Protein AF-A0A1V8S8S0-F1 (afdb_monomer_lite)

InterPro domains:
  IPR021842 Protein of unknown function DUF3435 [PF11917] (70-121)

Sequence (217 aa):
MLGEKSDTLRTASTLQTYWNTLCLVRRKETGLFAIDPMIKSQMHGIRRRLAAKFKLCTEKKVEPILRAEDESELWNSLRCSMDIPLEHERLRLQLALLMQLAEITGNRPGALLSLRYENIKDTKGYLGLEDATKGTAIYDAYQEASRRYDRKMKAIRKAAVAEAKAKYRKQQPIIDIELQLGQKLGIQEPVPMQSIPTSIQQGTSTGHRGIDDLRDG

pLDDT: mean 74.44, std 18.41, range [32.66, 93.19]

Structure (mmCIF, N/CA/C/O backbone):
data_AF-A0A1V8S8S0-F1
#
_entry.id   AF-A0A1V8S8S0-F1
#
loop_
_atom_site.group_PDB
_atom_site.id
_atom_site.type_symbol
_atom_site.label_atom_id
_atom_site.label_alt_id
_atom_site.label_comp_id
_atom_site.label_asym_id
_atom_site.label_entity_id
_atom_site.label_seq_id
_atom_site.pdbx_PDB_ins_code
_atom_site.Cartn_x
_atom_site.Cartn_y
_atom_site.Cartn_z
_atom_site.occupancy
_atom_site.B_iso_or_equiv
_atom_site.auth_seq_id
_atom_site.auth_comp_id
_atom_site.auth_asym_id
_atom_site.auth_atom_id
_atom_site.pdbx_PDB_model_num
ATOM 1 N N . MET A 1 1 ? -7.484 -16.420 40.939 1.00 33.91 1 MET A N 1
ATOM 2 C CA . MET A 1 1 ? -6.321 -16.673 40.061 1.00 33.91 1 MET A CA 1
ATOM 3 C C . MET A 1 1 ? -6.364 -15.750 38.839 1.00 33.91 1 MET A C 1
ATOM 5 O O . MET A 1 1 ? -6.832 -16.151 37.786 1.00 33.91 1 MET A O 1
ATOM 9 N N . LEU A 1 2 ? -5.940 -14.489 38.980 1.00 42.38 2 LEU A N 1
ATOM 10 C CA . LEU A 1 2 ? -5.875 -13.492 37.889 1.00 42.38 2 LEU A CA 1
ATOM 11 C C . LEU A 1 2 ? -4.517 -12.758 37.941 1.00 42.38 2 LEU A C 1
ATOM 13 O O . LEU A 1 2 ? -4.464 -11.533 37.908 1.00 42.38 2 LEU A O 1
ATOM 17 N N . GLY A 1 3 ? -3.432 -13.513 38.144 1.00 40.28 3 GLY A N 1
ATOM 18 C CA . GLY A 1 3 ? -2.121 -12.970 38.519 1.00 40.28 3 GLY A CA 1
ATOM 19 C C . GLY A 1 3 ? -1.050 -12.901 37.425 1.00 40.28 3 GLY A C 1
ATOM 20 O O . GLY A 1 3 ? -0.077 -12.196 37.629 1.00 40.28 3 GLY A O 1
ATOM 21 N N . GLU A 1 4 ? -1.191 -13.567 36.273 1.00 46.69 4 GLU A N 1
ATOM 22 C CA . GLU A 1 4 ? -0.012 -13.863 35.422 1.00 46.69 4 GLU A CA 1
ATOM 23 C C . GLU A 1 4 ? -0.128 -13.466 33.937 1.00 46.69 4 GLU A C 1
ATOM 25 O O . GLU A 1 4 ? 0.456 -14.105 33.069 1.00 46.69 4 GLU A O 1
ATOM 30 N N . LYS A 1 5 ? -0.886 -12.419 33.581 1.00 46.78 5 LYS A N 1
ATOM 31 C CA . LYS A 1 5 ? -0.973 -11.969 32.168 1.00 46.78 5 LYS A CA 1
ATOM 32 C C . LYS A 1 5 ? -0.816 -10.460 31.966 1.00 46.78 5 LYS A C 1
ATOM 34 O O . LYS A 1 5 ? -1.370 -9.907 31.016 1.00 46.78 5 LYS A O 1
ATOM 39 N N . SER A 1 6 ? -0.071 -9.778 32.836 1.00 50.06 6 SER A N 1
ATOM 40 C CA . SER A 1 6 ? 0.193 -8.334 32.703 1.00 50.06 6 SER A CA 1
ATOM 41 C C . SER A 1 6 ? 1.059 -7.963 31.493 1.00 50.06 6 SER A C 1
ATOM 43 O O . SER A 1 6 ? 1.005 -6.818 31.059 1.00 50.06 6 SER A O 1
ATOM 45 N N . ASP A 1 7 ? 1.789 -8.907 30.896 1.00 53.78 7 ASP A N 1
ATOM 46 C CA . ASP A 1 7 ? 2.782 -8.585 29.856 1.00 53.78 7 ASP A CA 1
ATOM 47 C C . ASP A 1 7 ? 2.211 -8.402 28.444 1.00 53.78 7 ASP A C 1
ATOM 49 O O . ASP A 1 7 ? 2.907 -7.934 27.540 1.00 53.78 7 ASP A O 1
ATOM 53 N N . THR A 1 8 ? 0.936 -8.733 28.230 1.00 63.88 8 THR A N 1
ATOM 54 C CA . THR A 1 8 ? 0.334 -8.687 26.885 1.00 63.88 8 THR A CA 1
ATOM 55 C C . THR A 1 8 ? -0.231 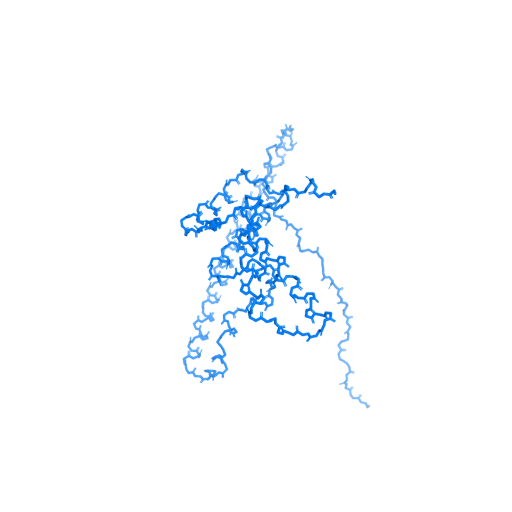-7.318 26.509 1.00 63.88 8 THR A C 1
ATOM 57 O O . THR A 1 8 ? -0.312 -6.992 25.325 1.00 63.88 8 THR A O 1
ATOM 60 N N . LEU A 1 9 ? -0.610 -6.485 27.483 1.00 71.69 9 LEU A N 1
ATOM 61 C CA . LEU A 1 9 ? -1.286 -5.212 27.227 1.00 71.69 9 LEU A CA 1
ATOM 62 C C . LEU A 1 9 ? -0.388 -4.047 27.616 1.00 71.69 9 LEU A C 1
ATOM 64 O O . LEU A 1 9 ? -0.301 -3.681 28.779 1.00 71.69 9 LEU A O 1
ATOM 68 N N . ARG A 1 10 ? 0.256 -3.439 26.617 1.00 76.94 10 ARG A N 1
ATOM 69 C CA . ARG A 1 10 ? 1.169 -2.304 26.829 1.00 76.94 10 ARG A CA 1
ATOM 70 C C . ARG A 1 10 ? 0.495 -0.939 26.669 1.00 76.94 10 ARG A C 1
ATOM 72 O O . ARG A 1 10 ? 0.969 0.047 27.222 1.00 76.94 10 ARG A O 1
ATOM 79 N N . THR A 1 11 ? -0.623 -0.858 25.941 1.00 84.44 11 THR A N 1
ATOM 80 C CA . THR A 1 11 ? -1.203 0.429 25.506 1.00 84.44 11 THR A CA 1
ATOM 81 C C . THR A 1 11 ? -2.669 0.585 25.898 1.00 84.44 11 THR A C 1
ATOM 83 O O . THR A 1 11 ? -3.476 -0.334 25.726 1.00 84.44 11 THR A O 1
ATOM 86 N N . ALA A 1 12 ? -3.045 1.788 26.343 1.00 86.62 12 ALA A N 1
ATOM 87 C CA . ALA A 1 12 ? -4.414 2.144 26.721 1.00 86.62 12 ALA A CA 1
ATOM 88 C C . ALA A 1 12 ? -5.409 2.115 25.541 1.00 86.62 12 ALA A C 1
ATOM 90 O O . ALA A 1 12 ? -6.613 1.923 25.746 1.00 86.62 12 ALA A O 1
ATOM 91 N N . SER A 1 13 ? -4.928 2.263 24.301 1.00 85.94 13 SER A N 1
ATOM 92 C CA . SER A 1 13 ? -5.734 2.108 23.081 1.00 85.94 13 SER A CA 1
ATOM 93 C C . SER A 1 13 ? -6.321 0.700 22.952 1.00 85.94 13 SER A C 1
ATOM 95 O O . SER A 1 13 ? -7.457 0.551 22.511 1.00 85.94 13 SER A O 1
ATOM 97 N N . THR A 1 14 ? -5.628 -0.327 23.446 1.00 88.44 14 THR A N 1
ATOM 98 C CA . THR A 1 14 ? -6.114 -1.715 23.421 1.00 88.44 14 THR A CA 1
ATOM 99 C C . THR A 1 14 ? -7.411 -1.886 24.213 1.00 88.44 14 THR A C 1
ATOM 101 O O . THR A 1 14 ? -8.303 -2.621 23.798 1.00 88.44 14 THR A O 1
ATOM 104 N N . LEU A 1 15 ? -7.577 -1.141 25.315 1.00 90.62 15 LEU A N 1
ATOM 105 C CA . LEU A 1 15 ? -8.829 -1.134 26.080 1.00 90.62 15 LEU A CA 1
ATOM 106 C C . LEU A 1 15 ? -9.999 -0.557 25.268 1.00 90.62 15 LEU A C 1
ATOM 108 O O . LEU A 1 15 ? -11.133 -1.005 25.427 1.00 90.62 15 LEU A O 1
ATOM 112 N N . GLN A 1 16 ? -9.742 0.428 24.396 1.00 90.19 16 GLN A N 1
ATOM 113 C CA . GLN A 1 16 ? -10.757 0.928 23.462 1.00 90.19 16 GLN A CA 1
ATOM 114 C C . GLN A 1 16 ? -11.120 -0.142 22.434 1.00 90.19 16 GLN A C 1
ATOM 116 O O . GLN A 1 16 ? -12.301 -0.318 22.147 1.00 90.19 16 GLN A O 1
ATOM 121 N N . THR A 1 17 ? -10.129 -0.861 21.903 1.00 90.69 17 THR A N 1
ATOM 122 C CA . THR A 1 17 ? -10.359 -1.948 20.946 1.00 90.69 17 THR A CA 1
ATOM 123 C C . THR A 1 17 ? -11.223 -3.042 21.560 1.00 90.69 17 THR A C 1
ATOM 125 O O . THR A 1 17 ? -12.243 -3.390 20.976 1.00 90.69 17 THR A O 1
ATOM 128 N N . TYR A 1 18 ? -10.908 -3.510 22.773 1.00 91.69 18 TYR A N 1
ATOM 129 C CA . TYR A 1 18 ? -11.739 -4.504 23.462 1.00 91.69 18 TYR A CA 1
ATOM 130 C C . TYR A 1 18 ? -13.162 -4.019 23.706 1.00 91.69 18 TYR A C 1
ATOM 132 O O . TYR A 1 18 ? -14.109 -4.769 23.481 1.00 91.69 18 TYR A O 1
ATOM 140 N N . TRP A 1 19 ? -13.327 -2.762 24.124 1.00 91.62 19 TRP A N 1
ATOM 141 C CA . TRP A 1 19 ? -14.653 -2.175 24.271 1.00 91.62 19 TRP A CA 1
ATOM 142 C C . TRP A 1 19 ? -15.428 -2.176 22.949 1.00 91.62 19 TRP A C 1
ATOM 144 O O . TRP A 1 19 ? -16.592 -2.570 22.924 1.00 91.62 19 TRP A O 1
ATOM 154 N N . ASN A 1 20 ? -14.784 -1.797 21.842 1.00 91.81 20 ASN A N 1
ATOM 155 C CA . ASN A 1 20 ? -15.403 -1.822 20.517 1.00 91.81 20 ASN A CA 1
ATOM 156 C C . ASN A 1 20 ? -15.814 -3.246 20.121 1.00 91.81 20 ASN A C 1
ATOM 158 O O . ASN A 1 20 ? -16.944 -3.447 19.681 1.00 91.81 20 ASN A O 1
ATOM 162 N N . THR A 1 21 ? -14.944 -4.237 20.332 1.00 93.19 21 THR A N 1
ATOM 163 C CA . THR A 1 21 ? -15.242 -5.648 20.052 1.00 93.19 21 THR A CA 1
ATOM 164 C C . THR A 1 21 ? -16.407 -6.155 20.898 1.00 93.19 21 THR A C 1
ATOM 166 O O . THR A 1 21 ? -17.319 -6.780 20.366 1.00 93.19 21 THR A O 1
ATOM 169 N N . LEU A 1 22 ? -16.446 -5.822 22.191 1.00 91.06 22 LEU A N 1
ATOM 170 C CA . LEU A 1 22 ? -17.564 -6.172 23.069 1.00 91.06 22 LEU A CA 1
ATOM 171 C C . LEU A 1 22 ? -18.880 -5.548 22.583 1.00 91.06 22 LEU A C 1
ATOM 173 O O . LEU A 1 22 ? -19.914 -6.213 22.566 1.00 91.06 22 LEU A O 1
ATOM 177 N N . CYS A 1 23 ? -18.845 -4.289 22.137 1.00 89.38 23 CYS A N 1
ATOM 178 C CA . CYS A 1 23 ? -20.008 -3.629 21.550 1.00 89.38 23 CYS A CA 1
ATOM 179 C C . CYS A 1 23 ? -20.482 -4.338 20.274 1.00 89.38 23 CYS A C 1
ATOM 181 O O . CYS A 1 23 ? -21.687 -4.467 20.072 1.00 89.38 23 CYS A O 1
ATOM 183 N N . LEU A 1 24 ? -19.562 -4.805 19.423 1.00 91.75 24 LEU A N 1
ATOM 184 C CA . LEU A 1 24 ? -19.895 -5.567 18.215 1.00 91.75 24 LEU A CA 1
ATOM 185 C C . LEU A 1 24 ? -20.539 -6.916 18.552 1.00 91.75 24 LEU A C 1
ATOM 187 O O . LEU A 1 24 ? -21.576 -7.244 17.981 1.00 91.75 24 LEU A O 1
ATOM 191 N N . VAL A 1 25 ? -19.979 -7.659 19.511 1.00 92.69 25 VAL A N 1
ATOM 192 C CA . VAL A 1 25 ? -20.547 -8.939 19.966 1.00 92.69 25 VAL A CA 1
ATOM 193 C C . VAL A 1 25 ? -21.937 -8.724 20.562 1.00 92.69 25 VAL A C 1
ATOM 195 O O . VAL A 1 25 ? -22.884 -9.369 20.130 1.00 92.69 25 VAL A O 1
ATOM 198 N N . ARG A 1 26 ? -22.109 -7.744 21.461 1.00 89.56 26 ARG A N 1
ATOM 199 C CA . ARG A 1 26 ? -23.429 -7.402 22.018 1.00 89.56 26 ARG A CA 1
ATOM 200 C C . ARG A 1 26 ? -24.445 -7.111 20.918 1.00 89.56 26 ARG A C 1
ATOM 202 O O . ARG A 1 26 ? -25.561 -7.616 20.984 1.00 89.56 26 ARG A O 1
ATOM 209 N N . ARG A 1 27 ? -24.074 -6.305 19.917 1.00 90.44 27 ARG A N 1
ATOM 210 C CA . ARG A 1 27 ? -24.956 -5.984 18.783 1.00 90.44 27 ARG A CA 1
ATOM 211 C C . ARG A 1 27 ? -25.389 -7.236 18.031 1.00 90.44 27 ARG A C 1
ATOM 213 O O . ARG A 1 27 ? -26.560 -7.341 17.694 1.00 90.44 27 ARG A O 1
ATOM 220 N N . LYS A 1 28 ? -24.463 -8.169 17.798 1.00 91.88 28 LYS A N 1
ATOM 221 C CA . LYS A 1 28 ? -24.748 -9.435 17.117 1.00 91.88 28 LYS A CA 1
ATOM 222 C C . LYS A 1 28 ? -25.698 -10.325 17.926 1.00 91.88 28 LYS A C 1
ATOM 224 O O . LYS A 1 28 ? -26.635 -10.857 17.351 1.00 91.88 28 LYS A O 1
ATOM 229 N N . GLU A 1 29 ? -25.482 -10.442 19.236 1.00 91.06 29 GLU A N 1
ATOM 230 C CA . GLU A 1 29 ? -26.253 -11.345 20.109 1.00 91.06 29 GLU A CA 1
ATOM 231 C C . GLU A 1 29 ? -27.633 -10.792 20.506 1.00 91.06 29 GLU A C 1
ATOM 233 O O . GLU A 1 29 ? -28.592 -11.542 20.628 1.00 91.06 29 GLU A O 1
ATOM 238 N N . THR A 1 30 ? -27.758 -9.477 20.717 1.00 87.62 30 THR A N 1
ATOM 239 C CA . THR A 1 30 ? -29.017 -8.859 21.195 1.00 87.62 30 THR A CA 1
ATOM 240 C C . THR A 1 30 ? -29.792 -8.095 20.125 1.00 87.62 30 THR A C 1
ATOM 242 O O . THR A 1 30 ? -30.901 -7.646 20.393 1.00 87.62 30 THR A O 1
ATOM 245 N N . GLY A 1 31 ? -29.214 -7.862 18.941 1.00 85.31 31 GLY A N 1
ATOM 246 C CA . GLY A 1 31 ? -29.816 -7.025 17.892 1.00 85.31 31 GLY A CA 1
ATOM 247 C C . GLY A 1 31 ? -29.917 -5.529 18.240 1.00 85.31 31 GLY A C 1
ATOM 248 O O . GLY A 1 31 ? -30.375 -4.728 17.427 1.00 85.31 31 GLY A O 1
ATOM 249 N N . LEU A 1 32 ? -29.476 -5.114 19.434 1.00 83.25 32 LEU A N 1
ATOM 250 C CA . LEU A 1 32 ? -29.577 -3.737 19.918 1.00 83.25 32 LEU A CA 1
ATOM 251 C C . LEU A 1 32 ? -28.350 -2.908 19.518 1.00 83.25 32 LEU A C 1
ATOM 253 O O . LEU A 1 32 ? -27.258 -3.036 20.083 1.00 83.25 32 LEU A O 1
ATOM 257 N N . PHE A 1 33 ? -28.551 -1.990 18.571 1.00 79.38 33 PHE A N 1
ATOM 258 C CA . PHE A 1 33 ? -27.505 -1.103 18.046 1.00 79.38 33 PHE A CA 1
ATOM 259 C C . PHE A 1 33 ? -27.137 0.043 18.992 1.00 79.38 33 PHE A C 1
ATOM 261 O O . PHE A 1 33 ? -25.979 0.481 19.029 1.00 79.38 33 PHE A O 1
ATOM 268 N N . ALA A 1 34 ? -28.108 0.503 19.780 1.00 80.94 34 ALA A N 1
ATOM 269 C CA . ALA A 1 34 ? -27.922 1.580 20.734 1.00 80.94 34 ALA A CA 1
ATOM 270 C C . ALA A 1 34 ? -27.303 1.061 22.041 1.00 80.94 34 ALA A C 1
ATOM 272 O O . ALA A 1 34 ? -27.704 0.042 22.614 1.00 80.94 34 ALA A O 1
ATOM 273 N N . ILE A 1 35 ? -26.297 1.793 22.509 1.00 83.00 35 ILE A N 1
ATOM 274 C CA . ILE A 1 35 ? -25.785 1.704 23.874 1.00 83.00 35 ILE A CA 1
ATOM 275 C C . ILE A 1 35 ? -26.162 3.024 24.519 1.00 83.00 35 ILE A C 1
ATOM 277 O O . ILE A 1 35 ? -25.900 4.074 23.922 1.00 83.00 35 ILE A O 1
ATOM 281 N N . ASP A 1 36 ? -26.754 2.940 25.706 1.00 87.00 36 ASP A N 1
ATOM 282 C CA . ASP A 1 36 ? -27.095 4.090 26.530 1.00 87.00 36 ASP A CA 1
ATOM 283 C C . ASP A 1 36 ? -25.901 5.070 26.598 1.00 87.00 36 ASP A C 1
ATOM 285 O O . ASP A 1 36 ? -24.779 4.657 26.935 1.00 87.00 36 ASP A O 1
ATOM 289 N N . PRO A 1 37 ? -26.099 6.353 26.243 1.00 87.00 37 PRO A N 1
ATOM 290 C CA . PRO A 1 37 ? -25.081 7.390 26.377 1.00 87.00 37 PRO A CA 1
ATOM 291 C C . PRO A 1 37 ? -24.415 7.431 27.761 1.00 87.00 37 PRO A C 1
ATOM 293 O O . PRO A 1 37 ? -23.205 7.664 27.842 1.00 87.00 37 PRO A O 1
ATOM 296 N N . MET A 1 38 ? -25.158 7.137 28.834 1.00 89.00 38 MET A N 1
ATOM 297 C CA . MET A 1 38 ? -24.624 7.080 30.196 1.00 89.00 38 MET A CA 1
ATOM 298 C C . MET A 1 38 ? -23.558 5.987 30.336 1.00 89.00 38 MET A C 1
ATOM 300 O O . MET A 1 38 ? -22.456 6.248 30.822 1.00 89.00 38 MET A O 1
ATOM 304 N N . ILE A 1 39 ? -23.830 4.781 29.828 1.00 87.94 39 ILE A N 1
ATOM 305 C CA . ILE A 1 39 ? -22.885 3.653 29.859 1.00 87.94 39 ILE A CA 1
ATOM 306 C C . ILE A 1 39 ? -21.619 3.986 29.058 1.00 87.94 39 ILE A C 1
ATOM 308 O O . ILE A 1 39 ? -20.504 3.698 29.500 1.00 87.94 39 ILE A O 1
ATOM 312 N N . LYS A 1 40 ? -21.759 4.645 27.898 1.00 87.31 40 LYS A N 1
ATOM 313 C CA . LYS A 1 40 ? -20.598 5.094 27.106 1.00 87.31 40 LYS A CA 1
ATOM 314 C C . LYS A 1 40 ? -19.723 6.074 27.891 1.00 87.31 40 LYS A C 1
ATOM 316 O O . LYS A 1 40 ? -18.501 5.927 27.897 1.00 87.31 40 LYS A O 1
ATOM 321 N N . SER A 1 41 ? -20.342 7.037 28.574 1.00 88.75 41 SER A N 1
ATOM 322 C CA . SER A 1 41 ? -19.637 8.012 29.412 1.00 88.75 41 SER A CA 1
ATOM 323 C C . SER A 1 41 ? -18.897 7.334 30.571 1.00 88.75 41 SER A C 1
ATOM 325 O O . SER A 1 41 ? -17.689 7.523 30.748 1.00 88.75 41 SER A O 1
ATOM 327 N N . GLN A 1 42 ? -19.579 6.443 31.297 1.00 92.25 42 GLN A N 1
ATOM 328 C CA . GLN A 1 42 ? -18.984 5.667 32.389 1.00 92.25 42 GLN A CA 1
ATOM 329 C C . GLN A 1 42 ? -17.789 4.828 31.919 1.00 92.25 42 GLN A C 1
ATOM 331 O O . GLN A 1 42 ? -16.774 4.733 32.620 1.00 92.25 42 GLN A O 1
ATOM 336 N N . MET A 1 43 ? -17.859 4.272 30.708 1.00 91.06 43 MET A N 1
ATOM 337 C CA . MET A 1 43 ? -16.788 3.455 30.150 1.00 91.06 43 MET A CA 1
ATOM 338 C C . MET A 1 43 ? -15.487 4.237 29.932 1.00 91.06 43 MET A C 1
ATOM 340 O O . MET A 1 43 ? -14.399 3.686 30.124 1.00 91.06 43 MET A O 1
ATOM 344 N N . HIS A 1 44 ? -15.555 5.532 29.606 1.00 88.19 44 HIS A N 1
ATOM 345 C CA . HIS A 1 44 ? -14.354 6.371 29.557 1.00 88.19 44 HIS A CA 1
ATOM 346 C C . HIS A 1 44 ? -13.657 6.440 30.922 1.00 88.19 44 HIS A C 1
ATOM 348 O O . HIS A 1 44 ? -12.433 6.308 30.995 1.00 88.19 44 HIS A O 1
ATOM 354 N N . GLY A 1 45 ? -14.423 6.578 32.008 1.00 90.62 45 GLY A N 1
ATOM 355 C CA . GLY A 1 45 ? -13.895 6.575 33.375 1.00 90.62 45 GLY A CA 1
ATOM 356 C C . GLY A 1 45 ? -13.335 5.214 33.801 1.00 90.62 45 GLY A C 1
ATOM 357 O O . GLY A 1 45 ? -12.272 5.143 34.417 1.00 90.62 45 GLY A O 1
ATOM 358 N N . ILE A 1 46 ? -14.010 4.116 33.443 1.00 91.50 46 ILE A N 1
ATOM 359 C CA . ILE A 1 46 ? -13.519 2.748 33.690 1.00 91.50 46 ILE A CA 1
ATOM 360 C C . ILE A 1 46 ? -12.182 2.527 32.976 1.00 91.50 46 ILE A C 1
ATOM 362 O O . ILE A 1 46 ? -11.224 2.075 33.598 1.00 91.50 46 ILE A O 1
ATOM 366 N N . ARG A 1 47 ? -12.075 2.919 31.703 1.00 90.19 47 ARG A N 1
ATOM 367 C CA . ARG A 1 47 ? -10.835 2.781 30.930 1.00 90.19 47 ARG A CA 1
ATOM 368 C C . ARG A 1 47 ? -9.672 3.575 31.510 1.00 90.19 47 ARG A C 1
ATOM 370 O O . ARG A 1 47 ? -8.577 3.029 31.577 1.00 90.19 47 ARG A O 1
ATOM 377 N N . ARG A 1 48 ? -9.891 4.817 31.963 1.00 89.56 48 ARG A N 1
ATOM 378 C CA . ARG A 1 48 ? -8.838 5.601 32.638 1.00 89.56 48 ARG A CA 1
ATOM 379 C C . ARG A 1 48 ? -8.363 4.921 33.921 1.00 89.56 48 ARG A C 1
ATOM 381 O O . ARG A 1 48 ? -7.163 4.805 34.136 1.00 89.56 48 ARG A O 1
ATOM 388 N N . ARG A 1 49 ? -9.293 4.418 34.741 1.00 91.44 49 ARG A N 1
ATOM 389 C CA . ARG A 1 49 ? -8.960 3.687 35.977 1.00 91.44 49 ARG A CA 1
ATOM 390 C C . ARG A 1 49 ? -8.184 2.401 35.695 1.00 91.44 49 ARG A C 1
ATOM 392 O O . ARG A 1 49 ? -7.212 2.119 36.386 1.00 91.44 49 ARG A O 1
ATOM 399 N N . LEU A 1 50 ? -8.578 1.648 34.668 1.00 89.69 50 LEU A N 1
ATOM 400 C CA . LEU A 1 50 ? -7.860 0.446 34.237 1.00 89.69 50 LEU A CA 1
ATOM 401 C C . LEU A 1 50 ? -6.463 0.786 33.709 1.00 89.69 50 LEU A C 1
ATOM 403 O O . LEU A 1 50 ? -5.499 0.138 34.102 1.00 89.69 50 LEU A O 1
ATOM 407 N N . ALA A 1 51 ? -6.334 1.828 32.885 1.00 89.75 51 ALA A N 1
ATOM 408 C CA . ALA A 1 51 ? -5.038 2.280 32.390 1.00 89.75 51 ALA A CA 1
ATOM 409 C C . ALA A 1 51 ? -4.093 2.674 33.535 1.00 89.75 51 ALA A C 1
ATOM 411 O O . ALA A 1 51 ? -2.943 2.249 33.532 1.00 89.75 51 ALA A O 1
ATOM 412 N N . ALA A 1 52 ? -4.589 3.390 34.549 1.00 88.25 52 ALA A N 1
ATOM 413 C CA . ALA A 1 52 ? -3.807 3.736 35.735 1.00 88.25 52 ALA A CA 1
ATOM 414 C C . ALA A 1 52 ? -3.419 2.498 36.564 1.00 88.25 52 ALA A C 1
ATOM 416 O O . ALA A 1 52 ? -2.258 2.340 36.934 1.00 88.25 52 ALA A O 1
ATOM 417 N N . LYS A 1 53 ? -4.369 1.583 36.813 1.00 89.69 53 LYS A N 1
ATOM 418 C CA . LYS A 1 53 ? -4.141 0.366 37.611 1.00 89.69 53 LYS A CA 1
ATOM 419 C C . LYS A 1 53 ? -3.084 -0.551 36.994 1.00 89.69 53 LYS A C 1
ATOM 421 O O . LYS A 1 53 ? -2.266 -1.108 37.717 1.00 89.69 53 LYS A O 1
ATOM 426 N N . PHE A 1 54 ? -3.110 -0.702 35.672 1.00 85.81 54 PHE A N 1
ATOM 427 C CA . PHE A 1 54 ? -2.185 -1.561 34.930 1.00 85.81 54 PHE A CA 1
ATOM 428 C C . PHE A 1 54 ? -0.986 -0.801 34.344 1.00 85.81 54 PHE A C 1
ATOM 430 O O . PHE A 1 54 ? -0.226 -1.386 33.581 1.00 85.81 54 PHE A O 1
ATOM 437 N N . LYS A 1 55 ? -0.808 0.484 34.692 1.00 85.50 55 LYS A N 1
ATOM 438 C CA . LYS A 1 55 ? 0.282 1.350 34.203 1.00 85.50 55 LYS A CA 1
ATOM 439 C C . LYS A 1 55 ? 0.427 1.334 32.670 1.00 85.50 55 LYS A C 1
ATOM 441 O O . LYS A 1 55 ? 1.531 1.269 32.140 1.00 85.50 55 LYS A O 1
ATOM 446 N N . LEU A 1 56 ? -0.696 1.378 31.950 1.00 88.38 56 LEU A N 1
ATOM 447 C CA . LEU A 1 56 ? -0.702 1.336 30.485 1.00 88.38 56 LEU A CA 1
ATOM 448 C C . LEU A 1 56 ? -0.180 2.646 29.885 1.00 88.38 56 LEU A C 1
ATOM 450 O O . LEU A 1 56 ? -0.571 3.737 30.311 1.00 88.38 56 LEU A O 1
ATOM 454 N N . CYS A 1 57 ? 0.604 2.542 28.810 1.00 82.12 57 CYS A N 1
ATOM 455 C CA . CYS A 1 57 ? 1.039 3.704 28.042 1.00 82.12 57 CYS A CA 1
ATOM 456 C C . CYS A 1 57 ? -0.180 4.409 27.427 1.00 82.12 57 CYS A C 1
ATOM 458 O O . CYS A 1 57 ? -0.967 3.799 26.691 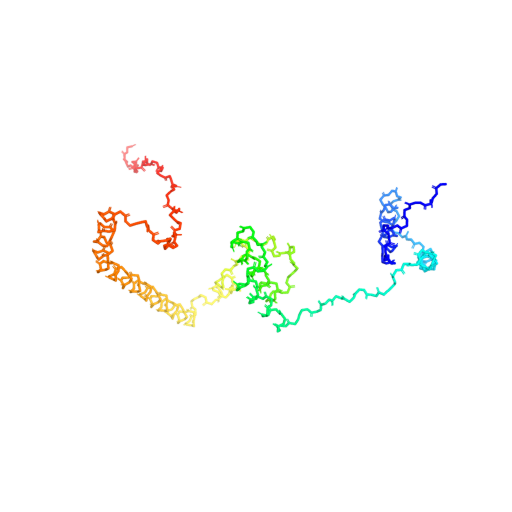1.00 82.12 57 CYS A O 1
ATOM 460 N N . THR A 1 58 ? -0.341 5.692 27.751 1.00 81.12 58 THR A N 1
ATOM 461 C CA . THR A 1 58 ? -1.427 6.555 27.244 1.00 81.12 58 THR A CA 1
ATOM 462 C C . THR A 1 58 ? -0.924 7.549 26.195 1.00 81.12 58 THR A C 1
ATOM 464 O O . THR A 1 58 ? -1.720 8.173 25.497 1.00 81.12 58 THR A O 1
ATOM 467 N N . GLU A 1 59 ? 0.395 7.667 26.052 1.00 80.06 59 GLU A N 1
ATOM 468 C CA . GLU A 1 59 ? 1.020 8.504 25.039 1.00 80.06 59 GLU A CA 1
ATOM 469 C C . GLU A 1 59 ? 0.620 8.049 23.637 1.00 80.06 59 GLU A C 1
ATOM 471 O O . GLU A 1 59 ? 0.544 6.854 23.325 1.00 80.06 59 GLU A O 1
ATOM 476 N N . LYS A 1 60 ? 0.340 9.031 22.780 1.00 77.81 60 LYS A N 1
ATOM 477 C CA . LYS A 1 60 ? 0.097 8.774 21.369 1.00 77.81 60 LYS A CA 1
ATOM 478 C C . LYS A 1 60 ? 1.421 8.321 20.760 1.00 77.81 60 LYS A C 1
ATOM 480 O O . LYS A 1 60 ? 2.396 9.064 20.805 1.00 77.81 60 LYS A O 1
ATOM 485 N N . LYS A 1 61 ? 1.440 7.124 20.169 1.00 77.56 61 LYS A N 1
ATOM 486 C CA . LYS A 1 61 ? 2.579 6.670 19.367 1.00 77.56 61 LYS A CA 1
ATOM 487 C C . LYS A 1 61 ? 2.832 7.717 18.282 1.00 77.56 61 LYS A C 1
ATOM 489 O O . LYS A 1 61 ? 1.934 7.996 17.487 1.00 77.56 61 LYS A O 1
ATOM 494 N N . VAL A 1 62 ? 4.020 8.312 18.289 1.00 76.50 62 VAL A N 1
ATOM 495 C CA . VAL A 1 62 ? 4.452 9.192 17.206 1.00 76.50 62 VAL A CA 1
ATOM 496 C C . VAL A 1 62 ? 4.656 8.296 15.995 1.00 76.50 62 VAL A C 1
ATOM 498 O O . VAL A 1 62 ? 5.487 7.390 16.015 1.00 76.50 62 VAL A O 1
ATOM 501 N N . GLU A 1 63 ? 3.822 8.479 14.980 1.00 75.50 63 GLU A N 1
ATOM 502 C CA . GLU A 1 63 ? 4.051 7.849 13.689 1.00 75.50 63 GLU A CA 1
ATOM 503 C C . GLU A 1 63 ? 5.175 8.641 13.016 1.00 75.50 63 GLU A C 1
ATOM 505 O O . GLU A 1 63 ? 5.022 9.855 12.847 1.00 75.50 63 GLU A O 1
ATOM 510 N N . PRO A 1 64 ? 6.327 8.014 12.716 1.00 75.31 64 PRO A N 1
ATOM 511 C CA . PRO A 1 64 ? 7.394 8.701 12.010 1.00 75.31 64 PRO A CA 1
ATOM 512 C C . PRO A 1 64 ? 6.855 9.130 10.646 1.00 75.31 64 PRO A C 1
ATOM 514 O O . PRO A 1 64 ? 6.354 8.308 9.878 1.00 75.31 64 PRO A O 1
ATOM 517 N N . ILE A 1 65 ? 6.906 10.433 10.384 1.00 76.75 65 ILE A N 1
ATOM 518 C CA . ILE A 1 65 ? 6.545 10.994 9.087 1.00 76.75 65 ILE A CA 1
ATOM 519 C C . ILE A 1 65 ? 7.782 10.842 8.213 1.00 76.75 65 ILE A C 1
ATOM 521 O O . ILE A 1 65 ? 8.794 11.477 8.494 1.00 76.75 65 ILE A O 1
ATOM 525 N N . LEU A 1 66 ? 7.695 9.992 7.193 1.00 80.00 66 LEU A N 1
ATOM 526 C CA . LEU A 1 66 ? 8.722 9.888 6.164 1.00 80.00 66 LEU A CA 1
ATOM 527 C C . LEU A 1 66 ? 8.632 11.140 5.285 1.00 80.00 66 LEU A C 1
ATOM 529 O O . LEU A 1 66 ? 7.582 11.385 4.684 1.00 80.00 66 LEU A O 1
ATOM 533 N N . ARG A 1 67 ? 9.681 11.968 5.267 1.00 81.62 67 ARG A N 1
ATOM 534 C CA . ARG A 1 67 ? 9.766 13.099 4.336 1.00 81.62 67 ARG A CA 1
ATOM 535 C C . ARG A 1 67 ? 10.325 12.641 2.989 1.00 81.62 67 ARG A C 1
ATOM 537 O O . ARG A 1 67 ? 10.865 11.545 2.877 1.00 81.62 67 ARG A O 1
ATOM 544 N N . ALA A 1 68 ? 10.210 13.494 1.974 1.00 79.62 68 ALA A N 1
ATOM 545 C CA . ALA A 1 68 ? 10.702 13.192 0.629 1.00 79.62 68 ALA A CA 1
ATOM 546 C C . ALA A 1 68 ? 12.223 12.943 0.612 1.00 79.62 68 ALA A C 1
ATOM 548 O O . ALA A 1 68 ? 12.719 12.104 -0.139 1.00 79.62 68 ALA A O 1
ATOM 549 N N . GLU A 1 69 ? 12.972 13.640 1.472 1.00 84.62 69 GLU A N 1
ATOM 550 C CA . GLU A 1 69 ? 14.413 13.440 1.623 1.00 84.62 69 GLU A CA 1
ATOM 551 C C . GLU A 1 69 ? 14.719 12.045 2.188 1.00 84.62 69 GLU A C 1
ATOM 553 O O . GLU A 1 69 ? 15.493 11.297 1.585 1.00 84.62 69 GLU A O 1
ATOM 558 N N . ASP A 1 70 ? 14.033 11.662 3.270 1.00 85.00 70 ASP A N 1
ATOM 559 C CA . ASP A 1 70 ? 14.171 10.347 3.908 1.00 85.00 70 ASP A CA 1
ATOM 560 C C . ASP A 1 70 ? 13.807 9.211 2.936 1.00 85.00 70 ASP A C 1
ATOM 562 O O . ASP A 1 70 ? 14.430 8.149 2.937 1.00 85.00 70 ASP A O 1
ATOM 566 N N . GLU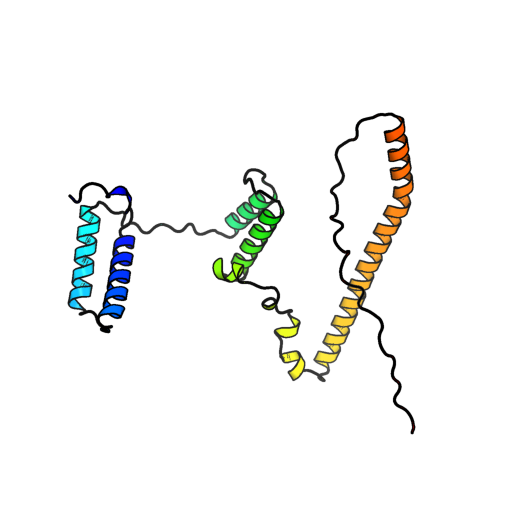 A 1 71 ? 12.808 9.430 2.077 1.00 80.69 71 GLU A N 1
ATOM 567 C CA . GLU A 1 71 ? 12.409 8.477 1.043 1.00 80.69 71 GLU A CA 1
ATOM 568 C C . GLU A 1 71 ? 13.498 8.284 -0.015 1.00 80.69 71 GLU A C 1
ATOM 570 O O . GLU A 1 71 ? 13.802 7.151 -0.395 1.00 80.69 71 GLU A O 1
ATOM 575 N N . SER A 1 72 ? 14.139 9.367 -0.458 1.00 82.38 72 SER A N 1
ATOM 576 C CA . SER A 1 72 ? 15.232 9.285 -1.429 1.00 82.38 72 SER A CA 1
ATOM 577 C C . SER A 1 72 ? 16.443 8.521 -0.875 1.00 82.38 72 SER A C 1
ATOM 579 O O . SER A 1 72 ? 17.049 7.706 -1.580 1.00 82.38 72 SER A O 1
ATOM 581 N N . GLU A 1 73 ? 16.761 8.714 0.407 1.00 84.38 73 GLU A N 1
ATOM 582 C CA . GLU A 1 73 ? 17.812 7.978 1.111 1.00 84.38 73 GLU A CA 1
ATOM 583 C C . GLU A 1 73 ? 17.430 6.509 1.318 1.00 84.38 73 GLU A C 1
ATOM 585 O O . GLU A 1 73 ? 18.240 5.607 1.078 1.00 84.38 73 GLU A O 1
ATOM 590 N N . LEU A 1 74 ? 16.174 6.241 1.683 1.00 84.25 74 LEU A N 1
ATOM 591 C CA . LEU A 1 74 ? 15.640 4.887 1.810 1.00 84.25 74 LEU A CA 1
ATOM 592 C C . LEU A 1 74 ? 15.673 4.139 0.471 1.00 84.25 74 LEU A C 1
ATOM 594 O O . LEU A 1 74 ? 16.002 2.958 0.417 1.00 84.25 74 LEU A O 1
ATOM 598 N N . TRP A 1 75 ? 15.382 4.819 -0.632 1.00 83.50 75 TRP A N 1
ATOM 599 C CA . TRP A 1 75 ? 15.404 4.213 -1.957 1.00 83.50 75 TRP A CA 1
ATOM 600 C C . TRP A 1 75 ? 16.831 3.965 -2.461 1.00 83.50 75 TRP A C 1
ATOM 602 O O . TRP A 1 75 ? 17.122 2.919 -3.049 1.00 83.50 75 TRP A O 1
ATOM 612 N N . ASN A 1 76 ? 17.751 4.892 -2.187 1.00 81.88 76 ASN A N 1
ATOM 613 C CA . ASN A 1 76 ? 19.167 4.723 -2.507 1.00 81.88 76 ASN A CA 1
ATOM 614 C C . ASN A 1 76 ? 19.815 3.619 -1.673 1.00 81.88 76 ASN A C 1
ATOM 616 O O . ASN A 1 76 ? 20.544 2.802 -2.231 1.00 81.88 76 ASN A O 1
ATOM 620 N N . SER A 1 77 ? 19.518 3.539 -0.375 1.00 83.06 77 SER A N 1
ATOM 621 C CA . SER A 1 77 ? 19.962 2.419 0.458 1.00 83.06 77 SER A CA 1
ATOM 622 C C . SER A 1 77 ? 19.359 1.108 -0.036 1.00 83.06 77 SER A C 1
ATOM 624 O O . SER A 1 77 ? 20.101 0.164 -0.271 1.00 83.06 77 SER A O 1
ATOM 626 N N . LEU A 1 78 ? 18.058 1.057 -0.333 1.00 81.06 78 LEU A N 1
ATOM 627 C CA . LEU A 1 78 ? 17.429 -0.157 -0.850 1.00 81.06 78 LEU A CA 1
ATOM 628 C C . LEU A 1 78 ? 18.072 -0.644 -2.154 1.00 81.06 78 LEU A C 1
ATOM 630 O O . LEU A 1 78 ? 18.174 -1.850 -2.343 1.00 81.06 78 LEU A O 1
ATOM 634 N N . ARG A 1 79 ? 18.508 0.257 -3.043 1.00 75.56 79 ARG A N 1
ATOM 635 C CA . ARG A 1 79 ? 19.133 -0.114 -4.321 1.00 75.56 79 ARG A CA 1
ATOM 636 C C . ARG A 1 79 ? 20.631 -0.411 -4.221 1.00 75.56 79 ARG A C 1
ATOM 638 O O . ARG A 1 79 ? 21.113 -1.311 -4.899 1.00 75.56 79 ARG A O 1
ATOM 645 N N . CYS A 1 80 ? 21.372 0.385 -3.458 1.00 74.19 80 CYS A N 1
ATOM 646 C CA . CYS A 1 80 ? 22.836 0.349 -3.451 1.00 74.19 80 CYS A CA 1
ATOM 647 C C . CYS A 1 80 ? 23.410 -0.464 -2.288 1.00 74.19 80 CYS A C 1
ATOM 649 O O . CYS A 1 80 ? 24.571 -0.863 -2.349 1.00 74.19 80 CYS A O 1
ATOM 651 N N . SER A 1 81 ? 22.631 -0.694 -1.230 1.00 71.62 81 SER A N 1
ATOM 652 C CA . SER A 1 81 ? 23.101 -1.388 -0.038 1.00 71.62 81 SER A CA 1
ATOM 653 C C . SER A 1 81 ? 22.824 -2.894 -0.095 1.00 71.62 81 SER A C 1
ATOM 655 O O . SER A 1 81 ? 21.752 -3.354 -0.494 1.00 71.62 81 SER A O 1
ATOM 657 N N . MET A 1 82 ? 23.808 -3.669 0.366 1.00 65.44 82 MET A N 1
ATOM 658 C CA . MET A 1 82 ? 23.674 -5.096 0.678 1.00 65.44 82 MET A CA 1
ATOM 659 C C . MET A 1 82 ? 23.293 -5.337 2.149 1.00 65.44 82 MET A C 1
ATOM 661 O O . MET A 1 82 ? 23.112 -6.485 2.544 1.00 65.44 82 MET A O 1
ATOM 665 N N . ASP A 1 83 ? 23.138 -4.275 2.947 1.00 68.38 83 ASP A N 1
ATOM 666 C CA . ASP A 1 83 ? 22.870 -4.337 4.391 1.00 68.38 83 ASP A CA 1
ATOM 667 C C . ASP A 1 83 ? 21.467 -4.876 4.701 1.00 68.38 83 ASP A C 1
ATOM 669 O O . ASP A 1 83 ? 21.214 -5.365 5.801 1.00 68.38 83 ASP A O 1
ATOM 673 N N . ILE A 1 84 ? 20.552 -4.813 3.727 1.00 68.81 84 ILE A N 1
ATOM 674 C CA . ILE A 1 84 ? 19.234 -5.445 3.802 1.00 68.81 84 ILE A CA 1
ATOM 675 C C . ILE A 1 84 ? 19.305 -6.760 3.011 1.00 68.81 84 ILE A C 1
ATOM 677 O O . ILE A 1 84 ? 19.214 -6.727 1.774 1.00 68.81 84 ILE A O 1
ATOM 681 N N . PRO A 1 85 ? 19.467 -7.915 3.687 1.00 74.00 85 PRO A N 1
ATOM 682 C CA . PRO A 1 85 ? 19.469 -9.207 3.024 1.00 74.00 85 PRO A CA 1
ATOM 683 C C . PRO A 1 85 ? 18.052 -9.500 2.530 1.00 74.00 85 PRO A C 1
ATOM 685 O O . PRO A 1 85 ? 17.145 -9.812 3.300 1.00 74.00 85 PRO A O 1
ATOM 688 N N . LEU A 1 86 ? 17.851 -9.361 1.225 1.00 75.44 86 LEU A N 1
ATOM 689 C CA . LEU A 1 86 ? 16.668 -9.853 0.537 1.00 75.44 86 LEU A CA 1
ATOM 690 C C . LEU A 1 86 ? 17.070 -11.112 -0.219 1.00 75.44 86 LEU A C 1
ATOM 692 O O . LEU A 1 86 ? 18.092 -11.117 -0.898 1.00 75.44 86 LEU A O 1
ATOM 696 N N . GLU A 1 87 ? 16.241 -12.151 -0.128 1.00 82.31 87 GLU A N 1
ATOM 697 C CA . GLU A 1 87 ? 16.491 -13.453 -0.766 1.00 82.31 87 GLU A CA 1
ATOM 698 C C . GLU A 1 87 ? 16.828 -13.319 -2.259 1.00 82.31 87 GLU A C 1
ATOM 700 O O . GLU A 1 87 ? 17.705 -14.004 -2.784 1.00 82.31 87 GLU A O 1
ATOM 705 N N . HIS A 1 88 ? 16.151 -12.398 -2.955 1.00 82.62 88 HIS A N 1
ATOM 706 C CA . HIS A 1 88 ? 16.346 -12.150 -4.379 1.00 82.62 88 HIS A CA 1
ATOM 707 C C . HIS A 1 88 ? 16.239 -10.662 -4.719 1.00 82.62 88 HIS A C 1
ATOM 709 O O . HIS A 1 88 ? 15.366 -9.955 -4.211 1.00 82.62 88 HIS A O 1
ATOM 715 N N . GLU A 1 89 ? 17.023 -10.225 -5.706 1.00 85.06 89 GLU A N 1
ATOM 716 C CA . GLU A 1 89 ? 17.004 -8.853 -6.240 1.00 85.06 89 GLU A CA 1
ATOM 717 C C . GLU A 1 89 ? 15.614 -8.431 -6.756 1.00 85.06 89 GLU A C 1
ATOM 719 O O . GLU A 1 89 ? 15.220 -7.268 -6.680 1.00 85.06 89 GLU A O 1
ATOM 724 N N . ARG A 1 90 ? 14.795 -9.393 -7.205 1.00 86.62 90 ARG A N 1
ATOM 725 C CA . ARG A 1 90 ? 13.400 -9.144 -7.596 1.00 86.62 90 ARG A CA 1
ATOM 726 C C . ARG A 1 90 ? 12.575 -8.523 -6.464 1.00 86.62 90 ARG A C 1
ATOM 728 O O . ARG A 1 90 ? 11.764 -7.641 -6.732 1.00 86.62 90 ARG A O 1
ATOM 735 N N . LEU A 1 91 ? 12.764 -8.974 -5.222 1.00 87.50 91 LEU A N 1
ATOM 736 C CA . LEU A 1 91 ? 12.029 -8.453 -4.064 1.00 87.50 91 LEU A CA 1
ATOM 737 C C . LEU A 1 91 ? 12.428 -7.007 -3.768 1.00 87.50 91 LEU A C 1
ATOM 739 O O . LEU A 1 91 ? 11.572 -6.190 -3.439 1.00 87.50 91 LEU A O 1
ATOM 743 N N . ARG A 1 92 ? 13.709 -6.685 -3.965 1.00 85.88 92 ARG A N 1
ATOM 744 C CA . ARG A 1 92 ? 14.260 -5.337 -3.812 1.00 85.88 92 ARG A CA 1
ATOM 745 C C . ARG A 1 92 ? 13.631 -4.370 -4.809 1.00 85.88 92 ARG A C 1
ATOM 747 O O . ARG A 1 92 ? 13.089 -3.342 -4.414 1.00 85.88 92 ARG A O 1
ATOM 754 N N . LEU A 1 93 ? 13.599 -4.754 -6.086 1.00 86.12 93 LEU A N 1
ATOM 755 C CA . LEU A 1 93 ? 12.960 -3.968 -7.145 1.00 86.12 93 LEU A CA 1
ATOM 756 C C . LEU A 1 93 ? 11.445 -3.833 -6.944 1.00 86.12 93 LEU A C 1
ATOM 758 O O . LEU A 1 93 ? 10.883 -2.762 -7.166 1.00 86.12 93 LEU A O 1
ATOM 762 N N . GLN A 1 94 ? 10.775 -4.900 -6.504 1.00 88.88 94 GLN A N 1
ATOM 763 C CA . GLN A 1 94 ? 9.338 -4.872 -6.240 1.00 88.88 94 GLN A CA 1
ATOM 764 C C . GLN A 1 94 ? 8.994 -3.937 -5.073 1.00 88.88 94 GLN A C 1
ATOM 766 O O . GLN A 1 94 ? 8.040 -3.167 -5.177 1.00 88.88 94 GLN A O 1
ATOM 771 N N . LEU A 1 95 ? 9.772 -3.971 -3.988 1.00 88.19 95 LEU A N 1
ATOM 772 C CA . LEU A 1 95 ? 9.600 -3.066 -2.853 1.00 88.19 95 LEU A CA 1
ATOM 773 C C . LEU A 1 95 ? 9.861 -1.609 -3.257 1.00 88.19 95 LEU A C 1
ATOM 775 O O . LEU A 1 95 ? 9.047 -0.742 -2.949 1.00 88.19 95 LEU A O 1
ATOM 779 N N . ALA A 1 96 ? 10.939 -1.361 -4.005 1.00 87.75 96 ALA A N 1
ATOM 780 C CA . ALA A 1 96 ? 11.278 -0.043 -4.539 1.00 87.75 96 ALA A CA 1
ATOM 781 C C . ALA A 1 96 ? 10.146 0.544 -5.400 1.00 87.75 96 ALA A C 1
ATOM 783 O O . ALA A 1 96 ? 9.792 1.711 -5.243 1.00 87.75 96 ALA A O 1
ATOM 784 N N . LEU A 1 97 ? 9.549 -0.268 -6.280 1.00 87.50 97 LEU A N 1
ATOM 785 C CA . LEU A 1 97 ? 8.425 0.146 -7.120 1.00 87.50 97 LEU A CA 1
ATOM 786 C C . LEU A 1 97 ? 7.163 0.437 -6.295 1.00 87.50 97 LEU A C 1
ATOM 788 O O . LEU A 1 97 ? 6.477 1.423 -6.547 1.00 87.50 97 LEU A O 1
ATOM 792 N N . LEU A 1 98 ? 6.843 -0.417 -5.318 1.00 88.81 98 LEU A N 1
ATOM 793 C CA . LEU A 1 98 ? 5.672 -0.229 -4.459 1.00 88.81 98 LEU A CA 1
ATOM 794 C C . LEU A 1 98 ? 5.788 1.030 -3.596 1.00 88.81 98 LEU A C 1
ATOM 796 O O . LEU A 1 98 ? 4.787 1.717 -3.420 1.00 88.81 98 LEU A O 1
ATOM 800 N N . MET A 1 99 ? 6.985 1.339 -3.093 1.00 86.50 99 MET A N 1
ATOM 801 C CA . MET A 1 99 ? 7.243 2.556 -2.322 1.00 86.50 99 MET A CA 1
ATOM 802 C C . MET A 1 99 ? 6.989 3.806 -3.170 1.00 86.50 99 MET A C 1
ATOM 804 O O . MET A 1 99 ? 6.156 4.628 -2.808 1.00 86.50 99 MET A O 1
ATOM 808 N N . GLN A 1 100 ? 7.560 3.852 -4.374 1.00 88.06 100 GLN A N 1
ATOM 809 C CA . GLN A 1 100 ? 7.367 4.972 -5.296 1.00 88.06 100 GLN A CA 1
ATOM 810 C C . GLN A 1 100 ? 5.903 5.126 -5.755 1.00 88.06 100 GLN A C 1
ATOM 812 O O . GLN A 1 100 ? 5.391 6.233 -5.910 1.00 88.06 100 GLN A O 1
ATOM 817 N N . LEU A 1 101 ? 5.181 4.017 -5.954 1.00 88.31 101 LEU A N 1
ATOM 818 C CA . LEU A 1 101 ? 3.742 4.072 -6.233 1.00 88.31 101 LEU A CA 1
ATOM 819 C C . LEU A 1 101 ? 2.938 4.574 -5.027 1.00 88.31 101 LEU A C 1
ATOM 821 O O . LEU A 1 101 ? 1.947 5.282 -5.220 1.00 88.31 101 LEU A O 1
ATOM 825 N N . ALA A 1 102 ? 3.330 4.215 -3.802 1.00 88.88 102 ALA A N 1
ATOM 826 C CA . ALA A 1 102 ? 2.690 4.697 -2.581 1.00 88.88 102 ALA A CA 1
ATOM 827 C C . ALA A 1 102 ? 2.859 6.207 -2.415 1.00 88.88 102 ALA A C 1
ATOM 829 O O . ALA A 1 102 ? 1.883 6.874 -2.080 1.00 88.88 102 ALA A O 1
ATOM 830 N N . GLU A 1 103 ? 4.046 6.735 -2.716 1.00 85.50 103 GLU A N 1
ATOM 831 C CA . GLU A 1 103 ? 4.338 8.169 -2.702 1.00 85.50 103 GLU A CA 1
ATOM 832 C C . GLU A 1 103 ? 3.445 8.923 -3.694 1.00 85.50 103 GLU A C 1
ATOM 834 O O . GLU A 1 103 ? 2.673 9.801 -3.311 1.00 85.50 103 GLU A O 1
ATOM 839 N N . ILE A 1 104 ? 3.475 8.523 -4.970 1.00 86.44 104 ILE A N 1
ATOM 840 C CA . ILE A 1 104 ? 2.776 9.251 -6.040 1.00 86.44 104 ILE A CA 1
ATOM 841 C C . ILE A 1 104 ? 1.255 9.163 -5.881 1.00 86.44 104 ILE A C 1
ATOM 843 O O . ILE A 1 104 ? 0.536 10.124 -6.155 1.00 86.44 104 ILE A O 1
ATOM 847 N N . THR A 1 105 ? 0.737 7.998 -5.485 1.00 87.81 105 THR A N 1
ATOM 848 C CA . THR A 1 105 ? -0.716 7.767 -5.439 1.00 87.81 105 THR A CA 1
ATOM 849 C C . THR A 1 105 ? -1.332 7.988 -4.060 1.00 87.81 105 THR A C 1
ATOM 851 O O . THR A 1 105 ? -2.557 8.022 -3.951 1.00 87.81 105 THR A O 1
ATOM 854 N N . GLY A 1 106 ? -0.524 8.098 -3.001 1.00 84.88 106 GLY A N 1
ATOM 855 C CA . GLY A 1 106 ? -0.994 8.179 -1.614 1.00 84.88 106 GLY A CA 1
ATOM 856 C C . GLY A 1 106 ? -1.788 6.949 -1.151 1.00 84.88 106 GLY A C 1
ATOM 857 O O . GLY A 1 106 ? -2.511 7.007 -0.152 1.00 84.88 106 GLY A O 1
ATOM 858 N N . ASN A 1 107 ? -1.719 5.835 -1.888 1.00 88.44 107 ASN A N 1
ATOM 859 C CA . ASN A 1 107 ? -2.515 4.650 -1.602 1.00 88.44 107 ASN A CA 1
ATOM 860 C C . ASN A 1 107 ? -1.913 3.815 -0.475 1.00 88.44 107 ASN A C 1
ATOM 862 O O . ASN A 1 107 ? -0.702 3.654 -0.338 1.00 88.44 107 ASN A O 1
ATOM 866 N N . ARG A 1 108 ? -2.797 3.196 0.312 1.00 84.88 108 ARG A N 1
ATOM 867 C CA . ARG A 1 108 ? -2.385 2.269 1.369 1.00 84.88 108 ARG A CA 1
ATOM 868 C C . ARG A 1 108 ? -1.698 1.037 0.762 1.00 84.88 108 ARG A C 1
ATOM 870 O O . ARG A 1 108 ? -2.171 0.551 -0.268 1.00 84.88 108 ARG A O 1
ATOM 877 N N . PRO A 1 109 ? -0.709 0.430 1.445 1.00 86.81 109 PRO A N 1
ATOM 878 C CA . PRO A 1 109 ? -0.003 -0.750 0.940 1.00 86.81 109 PRO A CA 1
ATOM 879 C C . PRO A 1 109 ? -0.935 -1.886 0.497 1.00 86.81 109 PRO A C 1
ATOM 881 O O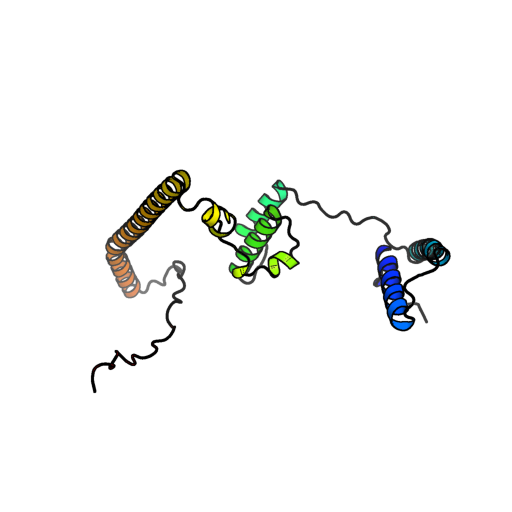 . PRO A 1 109 ? -0.727 -2.484 -0.550 1.00 86.81 109 PRO A O 1
ATOM 884 N N . GLY A 1 110 ? -2.025 -2.137 1.232 1.00 87.50 110 GLY A N 1
ATOM 885 C CA . GLY A 1 110 ? -3.000 -3.170 0.865 1.00 87.50 110 GLY A CA 1
ATOM 886 C C . GLY A 1 110 ? -3.708 -2.931 -0.477 1.00 87.50 110 GLY A C 1
ATOM 887 O O . GLY A 1 110 ? -4.044 -3.893 -1.160 1.00 87.50 110 GLY A O 1
ATOM 888 N N . ALA A 1 111 ? -3.904 -1.672 -0.878 1.00 87.69 111 ALA A N 1
ATOM 889 C CA . ALA A 1 111 ? -4.473 -1.329 -2.182 1.00 87.69 111 ALA A CA 1
ATOM 890 C C . ALA A 1 111 ? -3.442 -1.473 -3.313 1.00 87.69 111 ALA A C 1
ATOM 892 O O . ALA A 1 111 ? -3.789 -1.866 -4.421 1.00 87.69 111 ALA A O 1
ATOM 893 N N . LEU A 1 112 ? -2.165 -1.207 -3.030 1.00 89.00 112 LEU A N 1
ATOM 894 C CA . LEU A 1 112 ? -1.081 -1.413 -3.993 1.00 89.00 112 LEU A CA 1
ATOM 895 C C . LEU A 1 112 ? -0.805 -2.901 -4.227 1.00 89.00 112 LEU A C 1
ATOM 897 O O . LEU A 1 112 ? -0.537 -3.312 -5.350 1.00 89.00 112 LEU A O 1
ATOM 901 N N . LEU A 1 113 ? -0.930 -3.726 -3.186 1.00 89.06 113 LEU A N 1
ATOM 902 C CA . LEU A 1 113 ? -0.784 -5.178 -3.297 1.00 89.06 113 LEU A CA 1
ATOM 903 C C . LEU A 1 113 ? -1.921 -5.838 -4.090 1.00 89.06 113 LEU A C 1
ATOM 905 O O . LEU A 1 113 ? -1.721 -6.905 -4.663 1.00 89.06 113 LEU A O 1
ATOM 909 N N . SER A 1 114 ? -3.104 -5.220 -4.140 1.00 89.56 114 SER A N 1
ATOM 910 C CA . SER A 1 114 ? -4.224 -5.690 -4.965 1.00 89.56 114 SER A CA 1
ATOM 911 C C . SER A 1 114 ? -4.221 -5.106 -6.383 1.00 89.56 114 SER A C 1
ATOM 913 O O . SER A 1 114 ? -5.116 -5.420 -7.177 1.00 89.56 114 SER A O 1
ATOM 915 N N . LEU A 1 115 ? -3.221 -4.282 -6.722 1.00 86.75 115 LEU A N 1
ATOM 916 C CA . LEU A 1 115 ? -3.061 -3.716 -8.052 1.00 86.75 115 LEU A CA 1
ATOM 917 C C . LEU A 1 115 ? -2.766 -4.836 -9.058 1.00 86.75 115 LEU A C 1
ATOM 919 O O . LEU A 1 115 ? -1.760 -5.538 -8.964 1.00 86.75 115 LEU A O 1
ATOM 923 N N . ARG A 1 116 ? -3.650 -4.996 -10.041 1.00 87.44 116 ARG A N 1
ATOM 924 C CA . ARG A 1 116 ? -3.439 -5.880 -11.192 1.00 87.44 116 ARG A CA 1
ATOM 925 C C . ARG A 1 116 ? -3.086 -5.056 -12.419 1.00 87.44 116 ARG A C 1
ATOM 927 O O . ARG A 1 116 ? -3.435 -3.880 -12.492 1.00 87.44 116 ARG A O 1
ATOM 934 N N . TYR A 1 117 ? -2.475 -5.696 -13.413 1.00 84.31 117 TYR A N 1
ATOM 935 C CA . TYR A 1 117 ? -2.217 -5.067 -14.712 1.00 84.31 117 TYR A CA 1
ATOM 936 C C . TYR A 1 117 ? -3.489 -4.493 -15.355 1.00 84.31 117 TYR A C 1
ATOM 938 O O . TYR A 1 117 ? -3.432 -3.437 -15.964 1.00 84.31 117 TYR A O 1
ATOM 946 N N . GLU A 1 118 ? -4.648 -5.116 -15.132 1.00 82.81 118 GLU A N 1
ATOM 947 C CA . GLU A 1 118 ? -5.966 -4.628 -15.575 1.00 82.81 118 GLU A CA 1
ATOM 948 C C . GLU A 1 118 ? -6.328 -3.238 -15.024 1.00 82.81 118 GLU A C 1
ATOM 950 O O . GLU A 1 118 ? -7.078 -2.489 -15.647 1.00 82.81 118 GLU A O 1
ATOM 955 N N . ASN A 1 119 ? -5.808 -2.892 -13.843 1.00 83.50 119 ASN A N 1
ATOM 956 C CA . ASN A 1 119 ? -6.073 -1.611 -13.192 1.00 83.50 119 ASN A CA 1
ATOM 957 C C . ASN A 1 119 ? -5.196 -0.492 -13.769 1.00 83.50 119 ASN A C 1
ATOM 959 O O . ASN A 1 119 ? -5.477 0.686 -13.546 1.00 83.50 119 ASN A O 1
ATOM 963 N N . ILE A 1 120 ? -4.133 -0.851 -14.494 1.00 80.25 120 ILE A N 1
ATOM 964 C CA . ILE A 1 120 ? -3.241 0.087 -15.163 1.00 80.25 120 ILE A CA 1
ATOM 965 C C . ILE A 1 120 ? -3.880 0.414 -16.510 1.00 80.25 120 ILE A C 1
ATOM 967 O O . ILE A 1 120 ? -3.700 -0.289 -17.501 1.00 80.25 120 ILE A O 1
ATOM 971 N N . LYS A 1 121 ? -4.685 1.475 -16.533 1.00 73.88 121 LYS A N 1
ATOM 972 C CA . LYS A 1 121 ? -5.235 1.995 -17.783 1.00 73.88 121 LYS A CA 1
ATOM 973 C C . LYS A 1 121 ? -4.169 2.838 -18.471 1.00 73.88 121 LYS A C 1
ATOM 975 O O . LYS A 1 121 ? -3.672 3.802 -17.890 1.00 73.88 121 LYS A O 1
ATOM 980 N N . ASP A 1 122 ? -3.857 2.508 -19.718 1.00 64.50 122 ASP A N 1
ATOM 981 C CA . ASP A 1 122 ? -3.065 3.392 -20.568 1.00 64.50 122 ASP A CA 1
ATOM 982 C C . ASP A 1 122 ? -3.765 4.753 -20.677 1.00 64.50 122 ASP A C 1
ATOM 984 O O . ASP A 1 122 ? -4.994 4.840 -20.731 1.00 64.50 122 ASP A O 1
ATOM 988 N N . THR A 1 123 ? -2.986 5.831 -20.760 1.00 51.41 123 THR A N 1
ATOM 989 C CA . THR A 1 123 ? -3.460 7.221 -20.890 1.00 51.41 123 THR A CA 1
ATOM 990 C C . THR A 1 123 ? -4.445 7.429 -22.047 1.00 51.41 123 THR A C 1
ATOM 992 O O . THR A 1 123 ? -5.219 8.380 -22.020 1.00 51.41 123 THR A O 1
ATOM 995 N N . LYS A 1 124 ? -4.477 6.509 -23.019 1.00 54.44 124 LYS A N 1
ATOM 996 C CA . LYS A 1 124 ? -5.474 6.457 -24.099 1.00 54.44 124 LYS A CA 1
ATOM 997 C C . LYS A 1 124 ? -6.909 6.267 -23.584 1.00 54.44 124 LYS A C 1
ATOM 999 O O . LYS A 1 124 ? -7.845 6.785 -24.171 1.00 54.44 124 LYS A O 1
ATOM 1004 N N . GLY A 1 125 ? -7.093 5.565 -22.464 1.00 48.47 125 GLY A N 1
ATOM 1005 C CA . GLY A 1 125 ? -8.408 5.284 -21.879 1.00 48.47 125 GLY A CA 1
ATOM 1006 C C . GLY A 1 125 ? -8.912 6.321 -20.868 1.00 48.47 125 GLY A C 1
ATOM 1007 O O . GLY A 1 125 ? -10.081 6.276 -20.494 1.00 48.47 125 GLY A O 1
ATOM 1008 N N . TYR A 1 126 ? -8.062 7.244 -20.402 1.00 49.03 126 TYR A N 1
ATOM 1009 C CA . TYR A 1 126 ? -8.456 8.283 -19.432 1.00 49.03 126 TYR A CA 1
ATOM 1010 C C . TYR A 1 126 ? -9.166 9.474 -20.074 1.00 49.03 126 TYR A C 1
ATOM 1012 O O . TYR A 1 126 ? -9.892 10.204 -19.402 1.00 49.03 126 TYR A O 1
ATOM 1020 N N . LEU A 1 127 ? -9.007 9.647 -21.381 1.00 51.16 127 LEU A N 1
ATOM 1021 C CA . LEU A 1 127 ? -9.706 10.658 -22.148 1.00 51.16 127 LEU A CA 1
ATOM 1022 C C . LEU A 1 127 ? -10.755 9.956 -23.007 1.00 51.16 127 LEU A C 1
ATOM 1024 O O . LEU A 1 127 ? -10.552 9.729 -24.193 1.00 51.16 127 LEU A O 1
ATOM 1028 N N . GLY A 1 128 ? -11.945 9.740 -22.444 1.00 48.97 128 GLY A N 1
ATOM 1029 C CA . GLY A 1 128 ? -13.165 9.545 -23.244 1.00 48.97 128 GLY A CA 1
ATOM 1030 C C . GLY A 1 128 ? -13.439 10.693 -24.240 1.00 48.97 128 GLY A C 1
ATOM 1031 O O . GLY A 1 128 ? -14.426 10.662 -24.966 1.00 48.97 128 GLY A O 1
ATOM 1032 N N . LEU A 1 129 ? -12.559 11.705 -24.308 1.00 50.62 129 LEU A N 1
ATOM 1033 C CA . LEU A 1 129 ? -12.482 12.667 -25.398 1.00 50.62 129 LEU A CA 1
ATOM 1034 C C . LEU A 1 129 ? -12.124 12.039 -26.747 1.00 50.62 129 LEU A C 1
ATOM 1036 O O . LEU A 1 129 ? -12.428 12.675 -27.752 1.00 50.62 129 LEU A O 1
ATOM 1040 N N . GLU A 1 130 ? -11.517 10.847 -26.820 1.00 52.88 130 GLU A N 1
ATOM 1041 C CA . GLU A 1 130 ? -11.241 10.236 -28.131 1.00 52.88 130 GLU A CA 1
ATOM 1042 C C . GLU A 1 130 ? -12.526 10.000 -28.934 1.00 52.88 130 GLU A C 1
ATOM 1044 O O . GLU A 1 130 ? -12.518 10.187 -30.146 1.00 52.88 130 GLU A O 1
ATOM 1049 N N . ASP A 1 131 ? -13.643 9.682 -28.275 1.00 56.19 131 ASP A N 1
ATOM 1050 C CA . ASP A 1 131 ? -14.929 9.501 -28.952 1.00 56.19 131 ASP A CA 1
ATOM 1051 C C . ASP A 1 131 ? -15.717 10.813 -29.105 1.00 56.19 131 ASP A C 1
ATOM 1053 O O . ASP A 1 131 ? -16.446 10.969 -30.080 1.00 56.19 131 ASP A O 1
ATOM 1057 N N . ALA A 1 132 ? -15.522 11.793 -28.213 1.00 60.22 132 ALA A N 1
ATOM 1058 C CA . ALA A 1 132 ? -16.185 13.102 -28.300 1.00 60.22 132 ALA A CA 1
ATOM 1059 C C . ALA A 1 132 ? -15.515 14.088 -29.282 1.00 60.22 132 ALA A C 1
ATOM 1061 O O . ALA A 1 132 ? -16.168 15.009 -29.765 1.00 60.22 132 ALA A O 1
ATOM 1062 N N . THR A 1 133 ? -14.216 13.924 -29.567 1.00 60.16 133 THR A N 1
ATOM 1063 C CA . THR A 1 133 ? -13.433 14.805 -30.465 1.00 60.16 133 THR A CA 1
ATOM 1064 C C . THR A 1 133 ? -12.992 14.130 -31.762 1.00 60.16 133 THR A C 1
ATOM 1066 O O . THR A 1 133 ? -12.384 14.783 -32.617 1.00 60.16 133 THR A O 1
ATOM 1069 N N . LYS A 1 134 ? -13.323 12.845 -31.940 1.00 63.97 134 LYS A N 1
ATOM 1070 C CA . LYS A 1 134 ? -13.127 12.102 -33.190 1.00 63.97 134 LYS A CA 1
ATOM 1071 C C . LYS A 1 134 ? -13.769 12.865 -34.351 1.00 63.97 134 LYS A C 1
ATOM 1073 O O . LYS A 1 134 ? -14.956 13.172 -34.313 1.00 63.97 134 LYS A O 1
ATOM 1078 N N . GLY A 1 135 ? -12.977 13.175 -35.375 1.00 71.94 135 GLY A N 1
ATOM 1079 C CA . GLY A 1 135 ? -13.422 13.940 -36.547 1.00 71.94 135 GLY A CA 1
ATOM 1080 C C . GLY A 1 135 ? -13.269 15.461 -36.431 1.00 71.94 135 GLY A C 1
ATOM 1081 O O . GLY A 1 135 ? -13.634 16.177 -37.359 1.00 71.94 135 GLY A O 1
ATOM 1082 N N . THR A 1 136 ? -12.715 15.978 -35.329 1.00 80.25 136 THR A N 1
ATOM 1083 C CA . THR A 1 136 ? -12.268 17.377 -35.262 1.00 80.25 136 THR A CA 1
ATOM 1084 C C . THR A 1 136 ? -10.861 17.522 -35.842 1.00 80.25 136 THR A C 1
ATOM 1086 O O . THR A 1 136 ? -10.003 16.663 -35.643 1.00 80.25 136 THR A O 1
ATOM 1089 N N . ALA A 1 137 ? -10.575 18.658 -36.483 1.00 81.00 137 ALA A N 1
ATOM 1090 C CA . ALA A 1 137 ? -9.250 18.937 -37.051 1.00 81.00 137 ALA A CA 1
ATOM 1091 C C . ALA A 1 137 ?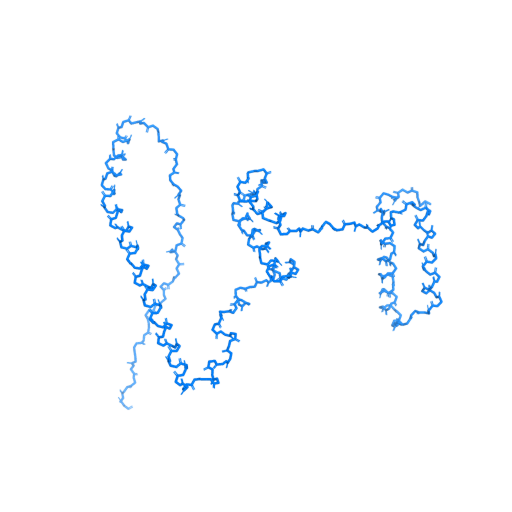 -8.114 18.883 -36.005 1.00 81.00 137 ALA A C 1
ATOM 1093 O O . ALA A 1 137 ? -6.973 18.551 -36.326 1.00 81.00 137 ALA A O 1
ATOM 1094 N N . ILE A 1 138 ? -8.426 19.176 -34.737 1.00 79.19 138 ILE A N 1
ATOM 1095 C CA . ILE A 1 138 ? -7.477 19.089 -33.618 1.00 79.19 138 ILE A CA 1
ATOM 1096 C C . ILE A 1 138 ? -7.115 17.624 -33.328 1.00 79.19 138 ILE A C 1
ATOM 1098 O O . ILE A 1 138 ? -5.944 17.314 -33.098 1.00 79.19 138 ILE A O 1
ATOM 1102 N N . TYR A 1 139 ? -8.093 16.715 -33.376 1.00 80.19 139 TYR A N 1
ATOM 1103 C CA . TYR A 1 139 ? -7.870 15.283 -33.179 1.00 80.19 139 TYR A CA 1
ATOM 1104 C C . TYR A 1 139 ? -7.016 14.678 -34.300 1.00 80.19 139 TYR A C 1
ATOM 1106 O O . TYR A 1 139 ? -6.091 13.912 -34.022 1.00 80.19 139 TYR A O 1
ATOM 1114 N N . ASP A 1 140 ? -7.253 15.076 -35.552 1.00 82.69 140 ASP A N 1
ATOM 1115 C CA . ASP A 1 140 ? -6.466 14.605 -36.698 1.00 82.69 140 ASP A CA 1
ATOM 1116 C C . ASP A 1 140 ? -5.006 15.073 -36.614 1.00 82.69 140 ASP A C 1
ATOM 1118 O O . ASP A 1 140 ? -4.079 14.275 -36.786 1.00 82.69 140 ASP A O 1
ATOM 1122 N N . ALA A 1 141 ? -4.784 16.337 -36.238 1.00 85.19 141 ALA A N 1
ATOM 1123 C CA . ALA A 1 141 ? -3.445 16.876 -36.007 1.00 85.19 141 ALA A CA 1
ATOM 1124 C C . ALA A 1 141 ? -2.712 16.143 -34.866 1.00 85.19 141 ALA A C 1
ATOM 1126 O O . ALA A 1 141 ? -1.528 15.811 -34.992 1.00 85.19 141 ALA A O 1
ATOM 1127 N N . TYR A 1 142 ? -3.415 15.836 -33.770 1.00 85.19 142 TYR A N 1
ATOM 1128 C CA . TYR A 1 142 ? -2.873 15.040 -32.666 1.00 85.19 142 TYR A CA 1
ATOM 1129 C C . TYR A 1 142 ? -2.506 13.615 -33.110 1.00 85.19 142 TYR A C 1
ATOM 1131 O O . TYR A 1 142 ? -1.408 13.136 -32.815 1.00 85.19 142 TYR A O 1
ATOM 1139 N N . GLN A 1 143 ? -3.382 12.948 -33.865 1.00 82.00 143 GLN A N 1
ATOM 1140 C CA . GLN A 1 143 ? -3.146 11.598 -34.384 1.00 82.00 143 GLN A CA 1
ATOM 1141 C C . GLN A 1 143 ? -1.946 11.551 -35.332 1.00 82.00 143 GLN A C 1
ATOM 1143 O O . GLN A 1 143 ? -1.116 10.643 -35.244 1.00 82.00 143 GLN A O 1
ATOM 1148 N N . GLU A 1 144 ? -1.799 12.535 -36.219 1.00 86.75 144 GLU A N 1
ATOM 1149 C CA . GLU A 1 144 ? -0.619 12.635 -37.074 1.00 86.75 144 GLU A CA 1
ATOM 1150 C C . GLU A 1 144 ? 0.665 12.850 -36.274 1.00 86.75 144 GLU A C 1
ATOM 1152 O O . GLU A 1 144 ? 1.669 12.178 -36.535 1.00 86.75 144 GLU A O 1
ATOM 1157 N N . ALA A 1 145 ? 0.643 13.744 -35.284 1.00 85.81 145 ALA A N 1
ATOM 1158 C CA . ALA A 1 145 ? 1.788 13.993 -34.415 1.00 85.81 145 ALA A CA 1
ATOM 1159 C C . ALA A 1 145 ? 2.187 12.731 -33.630 1.00 85.81 145 ALA A C 1
ATOM 1161 O O . ALA A 1 145 ? 3.367 12.367 -33.606 1.00 85.81 145 ALA A O 1
ATOM 1162 N N . SER A 1 146 ? 1.208 12.013 -33.072 1.00 82.06 146 SER A N 1
ATOM 1163 C CA . SER A 1 146 ? 1.411 10.748 -32.360 1.00 82.06 146 SER A CA 1
ATOM 1164 C C . SER A 1 146 ? 2.013 9.675 -33.276 1.00 82.06 146 SER A C 1
ATOM 1166 O O . SER A 1 146 ? 3.055 9.097 -32.964 1.00 82.06 146 SER A O 1
ATOM 1168 N N . ARG A 1 147 ? 1.466 9.494 -34.486 1.00 86.38 147 ARG A N 1
ATOM 1169 C CA . ARG A 1 147 ? 2.016 8.556 -35.482 1.00 86.38 147 ARG A CA 1
ATOM 1170 C C . ARG A 1 147 ? 3.439 8.921 -35.898 1.00 86.38 147 ARG A C 1
ATOM 1172 O O . ARG A 1 147 ? 4.265 8.028 -36.091 1.00 86.38 147 ARG A O 1
ATOM 1179 N N . ARG A 1 148 ? 3.746 10.212 -36.066 1.00 88.88 148 ARG A N 1
ATOM 1180 C CA . ARG A 1 148 ? 5.106 10.680 -36.385 1.00 88.88 148 ARG A CA 1
ATOM 1181 C C . ARG A 1 148 ? 6.074 10.364 -35.248 1.00 88.88 148 ARG A C 1
ATOM 1183 O O . ARG A 1 148 ? 7.165 9.858 -35.517 1.00 88.88 148 ARG A O 1
ATOM 1190 N N . TYR A 1 149 ? 5.666 10.608 -34.004 1.00 87.56 149 TYR A N 1
ATOM 1191 C CA . TYR A 1 149 ? 6.448 10.265 -32.820 1.00 87.56 149 TYR A CA 1
ATOM 1192 C C . TYR A 1 149 ? 6.714 8.757 -32.737 1.00 87.56 149 TYR A C 1
ATOM 1194 O O . TYR A 1 149 ? 7.871 8.344 -32.652 1.00 87.56 149 TYR A O 1
ATOM 1202 N N . ASP A 1 150 ? 5.681 7.926 -32.879 1.00 83.25 150 ASP A N 1
ATOM 1203 C CA . ASP A 1 150 ? 5.807 6.468 -32.805 1.00 83.25 150 ASP A CA 1
ATOM 1204 C C . ASP A 1 150 ? 6.698 5.904 -33.915 1.00 83.25 150 ASP A C 1
ATOM 1206 O O . ASP A 1 150 ? 7.553 5.049 -33.666 1.00 83.25 150 ASP A O 1
ATOM 1210 N N . ARG A 1 151 ? 6.564 6.417 -35.146 1.00 91.88 151 ARG A N 1
ATOM 1211 C CA . ARG A 1 151 ? 7.452 6.059 -36.264 1.00 91.88 151 ARG A CA 1
ATOM 1212 C C . ARG A 1 151 ? 8.902 6.417 -35.953 1.00 91.88 151 ARG A C 1
ATOM 1214 O O . ARG A 1 151 ? 9.785 5.586 -36.170 1.00 91.88 151 ARG A O 1
ATOM 1221 N N . LYS A 1 152 ? 9.146 7.615 -35.412 1.00 92.00 152 LYS A N 1
ATOM 1222 C CA . LYS A 1 152 ? 10.486 8.069 -35.018 1.00 92.00 152 LYS A CA 1
ATOM 1223 C C . LYS A 1 152 ? 11.066 7.177 -33.921 1.00 92.00 152 LYS A C 1
ATOM 1225 O O . LYS A 1 152 ? 12.185 6.693 -34.064 1.00 92.00 152 LYS A O 1
ATOM 1230 N N . MET A 1 153 ? 10.297 6.884 -32.876 1.00 87.38 153 MET A N 1
ATOM 1231 C CA . MET A 1 153 ? 10.740 6.028 -31.772 1.00 87.38 153 MET A CA 1
ATOM 1232 C C . MET A 1 153 ? 11.004 4.590 -32.226 1.00 87.38 153 MET A C 1
ATOM 1234 O O . MET A 1 153 ? 12.010 3.993 -31.837 1.00 87.38 153 MET A O 1
ATOM 1238 N N . LYS A 1 154 ? 10.161 4.035 -33.105 1.00 90.62 154 LYS A N 1
ATOM 1239 C CA . LYS A 1 154 ? 10.382 2.711 -33.704 1.00 90.62 154 LYS A CA 1
ATOM 1240 C C . LYS A 1 154 ? 11.646 2.684 -34.564 1.00 90.62 154 LYS A C 1
ATOM 1242 O O . LYS A 1 154 ? 12.395 1.710 -34.496 1.00 90.62 154 LYS A O 1
ATOM 1247 N N . ALA A 1 155 ? 11.908 3.740 -35.334 1.00 91.06 155 ALA A N 1
ATOM 1248 C CA . ALA A 1 155 ? 13.124 3.866 -36.132 1.00 91.06 155 ALA A CA 1
ATOM 1249 C C . ALA A 1 155 ? 14.379 3.942 -35.249 1.00 91.06 155 ALA A C 1
ATOM 1251 O O . ALA A 1 155 ? 15.325 3.199 -35.493 1.00 91.06 155 ALA A O 1
ATOM 1252 N N . ILE A 1 156 ? 14.353 4.750 -34.183 1.00 91.31 156 ILE A N 1
ATOM 1253 C CA . ILE A 1 156 ? 15.456 4.860 -33.214 1.00 91.31 156 ILE A CA 1
ATOM 1254 C C . ILE A 1 156 ? 15.733 3.505 -32.555 1.00 91.31 156 ILE A C 1
ATOM 1256 O O . ILE A 1 156 ? 16.870 3.043 -32.563 1.00 91.31 156 ILE A O 1
ATOM 1260 N N . ARG A 1 157 ? 14.700 2.819 -32.045 1.00 88.00 157 ARG A N 1
ATOM 1261 C CA . ARG A 1 157 ? 14.858 1.483 -31.439 1.00 88.00 157 ARG A CA 1
ATOM 1262 C C . ARG A 1 157 ? 15.428 0.474 -32.434 1.00 88.00 157 ARG A C 1
ATOM 1264 O O . ARG A 1 157 ? 16.335 -0.278 -32.092 1.00 88.00 157 ARG A O 1
ATOM 1271 N N . LYS A 1 158 ? 14.929 0.468 -33.675 1.00 92.94 158 LYS A N 1
ATOM 1272 C CA . LYS A 1 158 ? 15.435 -0.419 -34.732 1.00 92.94 158 LYS A CA 1
ATOM 1273 C C . LYS A 1 158 ? 16.902 -0.121 -35.058 1.00 92.94 158 LYS A C 1
ATOM 1275 O O . LYS A 1 158 ? 17.672 -1.064 -35.219 1.00 92.94 158 LYS A O 1
ATOM 1280 N N . ALA A 1 159 ? 17.284 1.153 -35.127 1.00 90.62 159 ALA A N 1
ATOM 1281 C CA . ALA A 1 159 ? 18.662 1.576 -35.362 1.00 90.62 159 ALA A CA 1
ATOM 1282 C C . ALA A 1 159 ? 19.587 1.155 -34.211 1.00 90.62 159 ALA A C 1
ATOM 1284 O O . ALA A 1 159 ? 20.616 0.540 -34.468 1.00 90.62 159 ALA A O 1
ATOM 1285 N N . ALA A 1 160 ? 19.178 1.366 -32.958 1.00 91.50 160 ALA A N 1
ATOM 1286 C CA . ALA A 1 160 ? 19.939 0.944 -31.782 1.00 91.50 160 ALA A CA 1
ATOM 1287 C C . ALA A 1 160 ? 20.152 -0.581 -31.745 1.00 91.50 160 ALA A C 1
ATOM 1289 O O . ALA A 1 160 ? 21.259 -1.056 -31.503 1.00 91.50 160 ALA A O 1
ATOM 1290 N N . VAL A 1 161 ? 19.114 -1.367 -32.061 1.00 90.50 161 VAL A N 1
ATOM 1291 C CA . VAL A 1 161 ? 19.229 -2.833 -32.158 1.00 90.50 161 VAL A CA 1
ATOM 1292 C C . VAL A 1 161 ? 20.150 -3.247 -33.308 1.00 90.50 161 VAL A C 1
ATOM 1294 O O . VAL A 1 161 ? 20.916 -4.199 -33.168 1.00 90.50 161 VAL A O 1
ATOM 1297 N N . ALA A 1 162 ? 20.091 -2.559 -34.450 1.00 90.38 162 ALA A N 1
ATOM 1298 C CA . ALA A 1 162 ? 20.982 -2.830 -35.574 1.00 90.38 162 ALA A CA 1
ATOM 1299 C C . ALA A 1 162 ? 22.445 -2.512 -35.229 1.00 90.38 162 ALA A C 1
ATOM 1301 O O . ALA A 1 162 ? 23.325 -3.315 -35.535 1.00 90.38 162 ALA A O 1
ATOM 1302 N N . GLU A 1 163 ? 22.699 -1.400 -34.539 1.00 91.94 163 GLU A N 1
ATOM 1303 C CA . GLU A 1 163 ? 24.030 -1.014 -34.068 1.00 91.94 163 GLU A CA 1
ATOM 1304 C C . GLU A 1 163 ? 24.581 -2.023 -33.053 1.00 91.94 163 GLU A C 1
ATOM 1306 O O . GLU A 1 163 ? 25.709 -2.493 -33.204 1.00 91.94 163 GLU A O 1
ATOM 1311 N N . ALA A 1 164 ? 23.772 -2.430 -32.070 1.00 86.38 164 ALA A N 1
ATOM 1312 C CA . ALA A 1 164 ? 24.146 -3.458 -31.101 1.00 86.38 164 ALA A CA 1
ATOM 1313 C C . ALA A 1 164 ? 24.487 -4.788 -31.794 1.00 86.38 164 ALA A C 1
ATOM 1315 O O . ALA A 1 164 ? 25.527 -5.386 -31.521 1.00 86.38 164 ALA A O 1
ATOM 1316 N N . LYS A 1 165 ? 23.668 -5.215 -32.767 1.00 89.62 165 LYS A N 1
ATOM 1317 C CA . LYS A 1 165 ? 23.941 -6.412 -33.578 1.00 89.62 165 LYS A CA 1
ATOM 1318 C C . LYS A 1 165 ? 25.220 -6.278 -34.406 1.00 89.62 165 LYS A C 1
ATOM 1320 O O . LYS A 1 165 ? 25.934 -7.264 -34.566 1.00 89.62 165 LYS A O 1
ATOM 1325 N N . ALA A 1 166 ? 25.513 -5.097 -34.946 1.00 89.12 166 ALA A N 1
ATOM 1326 C CA . ALA A 1 166 ? 26.727 -4.856 -35.721 1.00 89.12 166 ALA A CA 1
ATOM 1327 C C . ALA A 1 166 ? 27.986 -4.901 -34.841 1.00 89.12 166 ALA A C 1
ATOM 1329 O O . ALA A 1 166 ? 28.977 -5.510 -35.239 1.00 89.12 166 ALA A O 1
ATOM 1330 N N . LYS A 1 167 ? 27.935 -4.311 -33.639 1.00 87.94 167 LYS A N 1
ATOM 1331 C CA . LYS A 1 167 ? 29.014 -4.409 -32.640 1.00 87.94 167 LYS A CA 1
ATOM 1332 C C . LYS A 1 167 ? 29.249 -5.861 -32.234 1.00 87.94 167 LYS A C 1
ATOM 1334 O O . LYS A 1 167 ? 30.379 -6.329 -32.318 1.00 87.94 167 LYS A O 1
ATOM 1339 N N . TYR A 1 168 ? 28.174 -6.588 -31.932 1.00 83.19 168 TYR A N 1
ATOM 1340 C CA . TYR A 1 168 ? 28.242 -8.004 -31.582 1.00 83.19 168 TYR A CA 1
ATOM 1341 C C . TYR A 1 168 ? 28.892 -8.842 -32.691 1.00 83.19 168 TYR A C 1
ATOM 1343 O O . TYR A 1 168 ? 29.846 -9.554 -32.429 1.00 83.19 168 TYR A O 1
ATOM 1351 N N . ARG A 1 169 ? 28.490 -8.683 -33.961 1.00 83.19 169 ARG A N 1
ATOM 1352 C CA . ARG A 1 169 ? 29.108 -9.415 -35.089 1.00 83.19 169 ARG A CA 1
ATOM 1353 C C . ARG A 1 169 ? 30.605 -9.148 -35.270 1.00 83.19 169 ARG A C 1
ATOM 1355 O O . ARG A 1 169 ? 31.301 -10.017 -35.777 1.00 83.19 169 ARG A O 1
ATOM 1362 N N . LYS A 1 170 ? 31.091 -7.957 -34.906 1.00 84.88 170 LYS A N 1
ATOM 1363 C CA . LYS A 1 170 ? 32.522 -7.612 -34.975 1.00 84.88 170 LYS A CA 1
ATOM 1364 C C . LYS A 1 170 ? 33.313 -8.173 -33.796 1.00 84.88 170 LYS A C 1
ATOM 1366 O O . LYS A 1 170 ? 34.472 -8.524 -33.969 1.00 84.88 170 LYS A O 1
ATOM 1371 N N . GLN A 1 171 ? 32.699 -8.220 -32.617 1.00 81.88 171 GLN A N 1
ATOM 1372 C CA . GLN A 1 171 ? 33.342 -8.673 -31.383 1.00 81.88 171 GLN A CA 1
ATOM 1373 C C . GLN A 1 171 ? 33.263 -10.192 -31.209 1.00 81.88 171 GLN A C 1
ATOM 1375 O O . GLN A 1 171 ? 34.171 -10.772 -30.627 1.00 81.88 171 GLN A O 1
ATOM 1380 N N . GLN A 1 172 ? 32.241 -10.843 -31.771 1.00 75.19 172 GLN A N 1
ATOM 1381 C CA . GLN A 1 172 ? 32.026 -12.282 -31.636 1.00 75.19 172 GLN A CA 1
ATOM 1382 C C . GLN A 1 172 ? 33.231 -13.126 -32.076 1.00 75.19 172 GLN A C 1
ATOM 1384 O O . GLN A 1 172 ? 33.625 -13.989 -31.306 1.00 75.19 172 GLN A O 1
ATOM 1389 N N . PRO A 1 173 ? 33.896 -12.857 -33.220 1.00 77.44 173 PRO A N 1
ATOM 1390 C CA . PRO A 1 173 ? 35.072 -13.630 -33.614 1.00 77.44 173 PRO A CA 1
ATOM 1391 C C . PRO A 1 173 ? 36.236 -13.488 -32.628 1.00 77.44 173 PRO A C 1
ATOM 1393 O O . PRO A 1 173 ? 36.981 -14.438 -32.430 1.00 77.44 173 PRO A O 1
ATOM 1396 N N . ILE A 1 174 ? 36.392 -12.315 -32.004 1.00 79.44 174 ILE A N 1
ATOM 1397 C CA . ILE A 1 174 ? 37.448 -12.053 -31.015 1.00 79.44 174 ILE A CA 1
ATOM 1398 C C . ILE A 1 174 ? 37.149 -12.833 -29.733 1.00 79.44 174 ILE A C 1
ATOM 1400 O O . ILE A 1 174 ? 38.015 -13.551 -29.248 1.00 79.44 174 ILE A O 1
ATOM 1404 N N . ILE A 1 175 ? 35.904 -12.769 -29.252 1.00 75.12 175 ILE A N 1
ATOM 1405 C CA . ILE A 1 175 ? 35.435 -13.518 -28.078 1.00 75.12 175 ILE A CA 1
ATOM 1406 C C . ILE A 1 175 ? 35.553 -15.032 -28.313 1.00 75.12 175 ILE A C 1
ATOM 1408 O O . ILE A 1 175 ? 36.020 -15.759 -27.440 1.00 75.12 175 ILE A O 1
ATOM 1412 N N . ASP A 1 176 ? 35.181 -15.517 -29.500 1.00 78.19 176 ASP A N 1
ATOM 1413 C CA . ASP A 1 176 ? 35.273 -16.935 -29.856 1.00 78.19 176 ASP A CA 1
ATOM 1414 C C . ASP A 1 176 ? 36.739 -17.410 -29.897 1.00 78.19 176 ASP A C 1
ATOM 1416 O O . ASP A 1 176 ? 37.044 -18.516 -29.449 1.00 78.19 176 ASP A O 1
ATOM 1420 N N . ILE A 1 177 ? 37.664 -16.574 -30.390 1.00 76.62 177 ILE A N 1
ATOM 1421 C CA . ILE A 1 177 ? 39.109 -16.858 -30.380 1.00 76.62 177 ILE A CA 1
ATOM 1422 C C . ILE A 1 177 ? 39.653 -16.861 -28.946 1.00 76.62 177 ILE A C 1
ATOM 1424 O O . ILE A 1 177 ? 40.393 -17.774 -28.581 1.00 76.62 177 ILE A O 1
ATOM 1428 N N . GLU A 1 178 ? 39.282 -15.882 -28.120 1.00 75.12 178 GLU A N 1
ATOM 1429 C CA . GLU A 1 178 ? 39.688 -15.806 -26.711 1.00 75.12 178 GLU A CA 1
ATOM 1430 C C . GLU A 1 178 ? 39.200 -17.024 -25.915 1.00 75.12 178 GLU A C 1
ATOM 1432 O O . GLU A 1 178 ? 39.978 -17.613 -25.165 1.00 75.12 178 GLU A O 1
ATOM 1437 N N . LEU A 1 179 ? 37.962 -17.476 -26.142 1.00 74.62 179 LEU A N 1
ATOM 1438 C CA . LEU A 1 179 ? 37.416 -18.700 -25.543 1.00 74.62 179 LEU A CA 1
ATOM 1439 C C . LEU A 1 179 ? 38.169 -19.956 -26.003 1.00 74.62 179 LEU A C 1
ATOM 1441 O O . LEU A 1 179 ? 38.514 -20.806 -25.180 1.00 74.62 179 LEU A O 1
ATOM 1445 N N . GLN A 1 180 ? 38.472 -20.071 -27.301 1.00 72.69 180 GLN A N 1
ATOM 1446 C CA . GLN A 1 180 ? 39.244 -21.200 -27.837 1.00 72.69 180 GLN A CA 1
ATOM 1447 C C . GLN A 1 180 ? 40.684 -21.235 -27.306 1.00 72.69 180 GLN A C 1
ATOM 1449 O O . GLN A 1 180 ? 41.240 -22.317 -27.100 1.00 72.69 180 GLN A O 1
ATOM 1454 N N . LEU A 1 181 ? 41.298 -20.071 -27.084 1.00 71.25 181 LEU A N 1
ATOM 1455 C CA . LEU A 1 181 ? 42.639 -19.951 -26.510 1.00 71.25 181 LEU A CA 1
ATOM 1456 C C . LEU A 1 181 ? 42.637 -20.219 -24.997 1.00 71.25 181 LEU A C 1
ATOM 1458 O O . LEU A 1 181 ? 43.512 -20.938 -24.516 1.00 71.25 181 LEU A O 1
ATOM 1462 N N . GLY A 1 182 ? 41.637 -19.722 -24.264 1.00 64.19 182 GLY A N 1
ATOM 1463 C CA . GLY A 1 182 ? 41.454 -19.979 -22.831 1.00 64.19 182 GLY A CA 1
ATOM 1464 C C . GLY A 1 182 ? 41.221 -21.459 -22.518 1.00 64.19 182 GLY A C 1
ATOM 1465 O O . GLY A 1 182 ? 41.872 -22.010 -21.630 1.00 64.19 182 GLY A O 1
ATOM 1466 N N . GLN A 1 183 ? 40.392 -22.145 -23.318 1.00 60.03 183 GLN A N 1
ATOM 1467 C CA . GLN A 1 183 ? 40.187 -2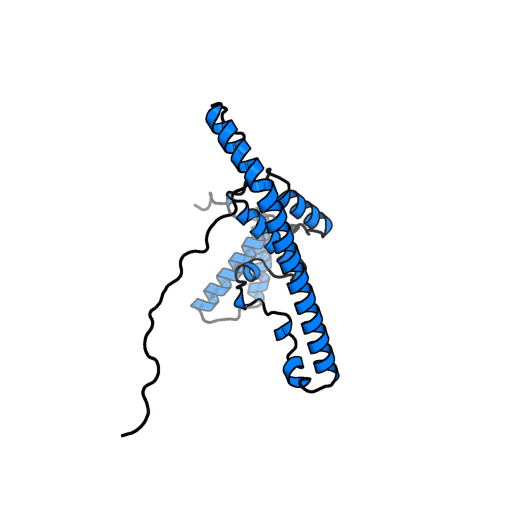3.597 -23.202 1.00 60.03 183 GLN A CA 1
ATOM 1468 C C . GLN A 1 183 ? 41.455 -24.409 -23.502 1.00 60.03 183 GLN A C 1
ATOM 1470 O O . GLN A 1 183 ? 41.692 -25.429 -22.857 1.00 60.03 183 GLN A O 1
ATOM 1475 N N . LYS A 1 184 ? 42.289 -23.974 -24.457 1.00 56.31 184 LYS A N 1
ATOM 1476 C CA . LYS A 1 184 ? 43.539 -24.673 -24.810 1.00 56.31 184 LYS A CA 1
ATOM 1477 C C . LYS A 1 184 ? 44.666 -24.491 -23.791 1.00 56.31 184 LYS A C 1
ATOM 1479 O O . LYS A 1 184 ? 45.566 -25.324 -23.756 1.00 56.31 184 LYS A O 1
ATOM 1484 N N . LEU A 1 185 ? 44.633 -23.434 -22.981 1.00 51.28 185 LEU A N 1
ATOM 1485 C CA . LEU A 1 185 ? 45.679 -23.123 -21.999 1.00 51.28 185 LEU A CA 1
ATOM 1486 C C . LEU A 1 185 ? 45.380 -23.640 -20.583 1.00 51.28 185 LEU A C 1
ATOM 1488 O O . LEU A 1 185 ? 46.205 -23.447 -19.694 1.00 51.28 185 LEU A O 1
ATOM 1492 N N . GLY A 1 186 ? 44.238 -24.300 -20.349 1.00 55.44 186 GLY A N 1
ATOM 1493 C CA . GLY A 1 186 ? 43.886 -24.828 -19.026 1.00 55.44 186 GLY A CA 1
ATOM 1494 C C . GLY A 1 186 ? 43.800 -23.754 -17.933 1.00 55.44 186 GLY A C 1
ATOM 1495 O O . GLY A 1 186 ? 43.982 -24.059 -16.756 1.00 55.44 186 GLY A O 1
ATOM 1496 N N . ILE A 1 187 ? 43.557 -22.495 -18.312 1.00 49.16 187 ILE A N 1
ATOM 1497 C CA . ILE A 1 187 ? 43.423 -21.385 -17.370 1.00 49.16 187 ILE A CA 1
ATOM 1498 C C . ILE A 1 187 ? 41.971 -21.362 -16.893 1.00 49.16 187 ILE A C 1
ATOM 1500 O O . ILE A 1 187 ? 41.047 -21.171 -17.679 1.00 49.16 187 ILE A O 1
ATOM 1504 N N . GLN A 1 188 ? 41.788 -21.595 -15.596 1.00 46.31 188 GLN A N 1
ATOM 1505 C CA . GLN A 1 188 ? 40.508 -21.515 -14.898 1.00 46.31 188 GLN A CA 1
ATOM 1506 C C . GLN A 1 188 ? 39.907 -20.106 -15.076 1.00 46.31 188 GLN A C 1
ATOM 1508 O O . GLN A 1 188 ? 40.587 -19.106 -14.851 1.00 46.31 188 GLN A O 1
ATOM 1513 N N . GLU A 1 189 ? 38.659 -20.042 -15.544 1.00 50.31 189 GLU A N 1
ATOM 1514 C CA . GLU A 1 189 ? 37.967 -18.820 -15.982 1.00 50.31 189 GLU A CA 1
ATOM 1515 C C . GLU A 1 189 ? 37.877 -17.718 -14.905 1.00 50.31 189 GLU A C 1
ATOM 1517 O O . GLU A 1 189 ? 37.666 -18.020 -13.726 1.00 50.31 189 GLU A O 1
ATOM 1522 N N . PRO A 1 190 ? 37.887 -16.426 -15.288 1.00 39.91 190 PRO A N 1
ATOM 1523 C CA . PRO A 1 190 ? 37.200 -15.403 -14.515 1.00 39.91 190 PRO A CA 1
ATOM 1524 C C . PRO A 1 190 ? 35.668 -15.521 -14.684 1.00 39.91 190 PRO A C 1
ATOM 1526 O O . PRO A 1 190 ? 35.137 -15.620 -15.787 1.00 39.91 190 PRO A O 1
ATOM 1529 N N . VAL A 1 191 ? 34.991 -15.488 -13.535 1.00 44.03 191 VAL A N 1
ATOM 1530 C CA . VAL A 1 191 ? 33.543 -15.544 -13.222 1.00 44.03 191 VAL A CA 1
ATOM 1531 C C . VAL A 1 191 ? 32.668 -14.601 -14.101 1.00 44.03 191 VAL A C 1
ATOM 1533 O O . VAL A 1 191 ? 33.157 -13.571 -14.564 1.00 44.03 191 VAL A O 1
ATOM 1536 N N . PRO A 1 192 ? 31.377 -14.925 -14.360 1.00 41.28 192 PRO A N 1
ATOM 1537 C CA . PRO A 1 192 ? 30.728 -14.727 -15.656 1.00 41.28 192 PRO A CA 1
ATOM 1538 C C . PRO A 1 192 ? 30.067 -13.358 -15.864 1.00 41.28 192 PRO A C 1
ATOM 1540 O O . PRO A 1 192 ? 29.551 -12.724 -14.943 1.00 41.28 192 PRO A O 1
ATOM 1543 N N . MET A 1 193 ? 29.970 -12.972 -17.140 1.00 40.44 193 MET A N 1
ATOM 1544 C CA . MET A 1 193 ? 29.008 -11.978 -17.613 1.00 40.44 193 MET A CA 1
ATOM 1545 C C . MET A 1 193 ? 27.585 -12.452 -17.304 1.00 40.44 193 MET A C 1
ATOM 1547 O O . MET A 1 193 ? 27.195 -13.567 -17.645 1.00 40.44 193 MET A O 1
ATOM 1551 N N . GLN A 1 194 ? 26.826 -11.573 -16.655 1.00 38.56 194 GLN A N 1
ATOM 1552 C CA . GLN A 1 194 ? 25.425 -11.737 -16.282 1.00 38.56 194 GLN A CA 1
ATOM 1553 C C . GLN A 1 194 ? 24.616 -12.427 -17.389 1.00 38.56 194 GLN A C 1
ATOM 1555 O O . GLN A 1 194 ? 24.419 -11.899 -18.484 1.00 38.56 194 GLN A O 1
ATOM 1560 N N . SER A 1 195 ? 24.127 -13.621 -17.070 1.00 37.47 195 SER A N 1
ATOM 1561 C CA . SER A 1 195 ? 23.164 -14.369 -17.861 1.00 37.47 195 SER A CA 1
ATOM 1562 C C . SER A 1 195 ? 21.886 -13.548 -18.051 1.00 37.47 195 SER A C 1
ATOM 1564 O O . SER A 1 195 ? 21.143 -13.309 -17.098 1.00 37.47 195 SER A O 1
ATOM 1566 N N . ILE A 1 196 ? 21.603 -13.157 -19.292 1.00 39.22 196 ILE A N 1
ATOM 1567 C CA . ILE A 1 196 ? 20.251 -12.790 -19.723 1.00 39.22 196 ILE A CA 1
ATOM 1568 C C . ILE A 1 196 ? 19.411 -14.078 -19.640 1.00 39.22 196 ILE A C 1
ATOM 1570 O O . ILE A 1 196 ? 19.793 -15.067 -20.268 1.00 39.22 196 ILE A O 1
ATOM 1574 N N . PRO A 1 197 ? 18.295 -14.128 -18.891 1.00 34.12 197 PRO A N 1
ATOM 1575 C CA . PRO A 1 197 ? 17.478 -15.330 -18.842 1.00 34.12 197 PRO A CA 1
ATOM 1576 C C . PRO A 1 197 ? 16.758 -15.542 -20.180 1.00 34.12 197 PRO A C 1
ATOM 1578 O O . PRO A 1 197 ? 15.837 -14.815 -20.557 1.00 34.12 197 PRO A O 1
ATOM 1581 N N . THR A 1 198 ? 17.185 -16.588 -20.882 1.00 43.00 198 THR A N 1
ATOM 1582 C CA . THR A 1 198 ? 16.475 -17.226 -21.989 1.00 43.00 198 THR A CA 1
ATOM 1583 C C . THR A 1 198 ? 15.231 -17.923 -21.444 1.00 43.00 198 THR A C 1
ATOM 1585 O O . THR A 1 198 ? 15.294 -19.081 -21.053 1.00 43.00 198 THR A O 1
ATOM 1588 N N . SER A 1 199 ? 14.094 -17.227 -21.436 1.00 37.91 199 SER A N 1
ATOM 1589 C CA . SER A 1 199 ? 12.773 -17.844 -21.253 1.00 37.91 199 SER A CA 1
ATOM 1590 C C . SER A 1 199 ? 11.727 -17.154 -22.124 1.00 37.91 199 SER A C 1
ATOM 1592 O O . SER A 1 199 ? 10.862 -16.455 -21.611 1.00 37.91 199 SER A O 1
ATOM 1594 N N . ILE A 1 200 ? 11.795 -17.363 -23.446 1.00 39.94 200 ILE A N 1
ATOM 1595 C CA . ILE A 1 200 ? 10.606 -17.415 -24.319 1.00 39.94 200 ILE A CA 1
ATOM 1596 C C . ILE A 1 200 ? 10.832 -18.489 -25.395 1.00 39.94 200 ILE A C 1
ATOM 1598 O O . ILE A 1 200 ? 11.140 -18.186 -26.542 1.00 39.94 200 ILE A O 1
ATOM 1602 N N . GLN A 1 201 ? 10.685 -19.751 -25.004 1.00 34.53 201 GLN A N 1
ATOM 1603 C CA . GLN A 1 201 ? 9.985 -20.803 -25.752 1.00 34.53 201 GLN A CA 1
ATOM 1604 C C . GLN A 1 201 ? 9.411 -21.697 -24.644 1.00 34.53 201 GLN A C 1
ATOM 1606 O O . GLN A 1 201 ? 10.161 -22.175 -23.807 1.00 34.53 201 GLN A O 1
ATOM 1611 N N . GLN A 1 202 ? 8.100 -21.811 -24.455 1.00 34.84 202 GLN A N 1
ATOM 1612 C CA . GLN A 1 202 ? 7.198 -22.596 -25.289 1.00 34.84 202 GLN A CA 1
ATOM 1613 C C . GLN A 1 202 ? 5.750 -22.105 -25.117 1.00 34.84 202 GLN A C 1
ATOM 1615 O O . GLN A 1 202 ? 5.335 -21.730 -24.024 1.00 34.84 202 GLN A O 1
ATOM 1620 N N . GLY A 1 203 ? 4.981 -22.143 -26.206 1.00 32.66 203 GLY A N 1
ATOM 1621 C CA . GLY A 1 203 ? 3.568 -21.769 -26.232 1.00 32.66 203 GLY A CA 1
ATOM 1622 C C . GLY A 1 203 ? 2.920 -22.078 -27.580 1.00 32.66 203 GLY A C 1
ATOM 1623 O O . GLY A 1 203 ? 2.585 -21.176 -28.333 1.00 32.66 203 GLY A O 1
ATOM 1624 N N . THR A 1 204 ? 2.802 -23.378 -27.860 1.00 39.34 204 THR A N 1
ATOM 1625 C CA . THR A 1 204 ? 1.744 -24.020 -28.663 1.00 39.34 204 THR A CA 1
ATOM 1626 C C . THR A 1 204 ? 1.575 -23.627 -30.135 1.00 39.34 204 THR A C 1
ATOM 1628 O O . THR A 1 204 ? 0.748 -22.800 -30.511 1.00 39.34 204 THR A O 1
ATOM 1631 N N . SER A 1 205 ? 2.250 -24.412 -30.979 1.00 41.31 205 SER A N 1
ATOM 1632 C CA . SER A 1 205 ? 1.654 -24.981 -32.191 1.00 41.31 205 SER A CA 1
ATOM 1633 C C . SER A 1 205 ? 0.274 -25.564 -31.858 1.00 41.31 205 SER A C 1
ATOM 1635 O O . SER A 1 205 ? 0.188 -26.568 -31.150 1.00 41.31 205 SER A O 1
ATOM 1637 N N . THR A 1 206 ? -0.784 -24.957 -32.392 1.00 40.03 206 THR A N 1
ATOM 1638 C CA . THR A 1 206 ? -2.103 -25.588 -32.498 1.00 40.03 206 THR A CA 1
ATOM 1639 C C . THR A 1 206 ? -2.495 -25.594 -33.967 1.00 40.03 206 THR A C 1
ATOM 1641 O O . THR A 1 206 ? -2.292 -24.615 -34.682 1.00 40.03 206 THR A O 1
ATOM 1644 N N . GLY A 1 207 ? -2.950 -26.764 -34.401 1.00 36.94 207 GLY A N 1
ATOM 1645 C CA . GLY A 1 207 ? -3.013 -27.208 -35.780 1.00 36.94 207 GLY A CA 1
ATOM 1646 C C . GLY A 1 207 ? -3.821 -26.341 -36.739 1.00 36.94 207 GLY A C 1
ATOM 1647 O O . GLY A 1 207 ? -4.889 -25.822 -36.435 1.00 36.94 207 GLY A O 1
ATOM 1648 N N . HIS A 1 208 ? -3.292 -26.325 -37.954 1.00 38.88 208 HIS A N 1
ATOM 1649 C CA . HIS A 1 208 ? -4.007 -26.244 -39.216 1.00 38.88 208 HIS A CA 1
ATOM 1650 C C . HIS A 1 208 ? -5.337 -27.026 -39.173 1.00 38.88 208 HIS A C 1
ATOM 1652 O O . HIS A 1 208 ? -5.338 -28.240 -38.947 1.00 38.88 208 HIS A O 1
ATOM 1658 N N . ARG A 1 209 ? -6.465 -26.355 -39.427 1.00 35.69 209 ARG A N 1
ATOM 1659 C CA . ARG A 1 209 ? -7.687 -26.999 -39.924 1.00 35.69 209 ARG A CA 1
ATOM 1660 C C . ARG A 1 209 ? -8.560 -25.980 -40.664 1.00 35.69 209 ARG A C 1
ATOM 1662 O O . ARG A 1 209 ? -8.989 -25.007 -40.060 1.00 35.69 209 ARG A O 1
ATOM 1669 N N . GLY A 1 210 ? -8.825 -26.270 -41.938 1.00 33.16 210 GLY A N 1
ATOM 1670 C CA . GLY A 1 210 ? -10.004 -25.816 -42.682 1.00 33.16 210 GLY A CA 1
ATOM 1671 C C . GLY A 1 210 ? -9.907 -24.443 -43.335 1.00 33.16 210 GLY A C 1
ATOM 1672 O O . GLY A 1 210 ? -10.329 -23.456 -42.748 1.00 33.16 210 GLY A O 1
ATOM 1673 N N . ILE A 1 211 ? -9.405 -24.422 -44.570 1.00 39.88 211 ILE A N 1
ATOM 1674 C CA . ILE A 1 211 ? -9.835 -23.452 -45.580 1.00 39.88 211 ILE A CA 1
ATOM 1675 C C . ILE A 1 211 ? -11.226 -23.879 -46.056 1.00 39.88 211 ILE A C 1
ATOM 1677 O O . ILE A 1 211 ? -11.531 -25.070 -46.127 1.00 39.88 211 ILE A O 1
ATOM 1681 N N . ASP A 1 212 ? -12.028 -22.862 -46.317 1.00 37.22 212 ASP A N 1
ATOM 1682 C CA . ASP A 1 212 ? -13.381 -22.841 -46.848 1.00 37.22 212 ASP A CA 1
ATOM 1683 C C . ASP A 1 212 ? -13.621 -23.787 -48.039 1.00 37.22 212 ASP A C 1
ATOM 1685 O O . ASP A 1 212 ? -12.914 -23.715 -49.038 1.00 37.22 212 ASP A O 1
ATOM 1689 N N . ASP A 1 213 ? -14.695 -24.577 -47.958 1.00 40.34 213 ASP A N 1
ATOM 1690 C CA . ASP A 1 213 ? -15.430 -25.113 -49.109 1.00 40.34 213 ASP A CA 1
ATOM 1691 C C . ASP A 1 213 ? -16.926 -24.865 -48.863 1.00 40.34 213 ASP A C 1
ATOM 1693 O O . ASP A 1 213 ? -17.635 -25.658 -48.244 1.00 40.34 213 ASP A O 1
ATOM 1697 N N . LEU A 1 214 ? -17.402 -23.711 -49.326 1.00 47.41 214 LEU A N 1
ATOM 1698 C CA . LEU A 1 214 ? -18.815 -23.445 -49.585 1.00 47.41 214 LEU A CA 1
ATOM 1699 C C . LEU A 1 214 ? -18.907 -22.728 -50.931 1.00 47.41 214 LEU A C 1
ATOM 1701 O O . LEU A 1 214 ? -18.899 -21.497 -51.008 1.00 47.41 214 LEU A O 1
ATOM 1705 N N . ARG A 1 215 ? -18.999 -23.522 -51.999 1.00 39.25 215 ARG A N 1
ATOM 1706 C CA . ARG A 1 215 ? -19.615 -23.101 -53.253 1.00 39.25 215 ARG A CA 1
ATOM 1707 C C . ARG A 1 215 ? -20.204 -24.291 -54.008 1.00 39.25 215 ARG A C 1
ATOM 1709 O O . ARG A 1 215 ? -19.510 -25.262 -54.272 1.00 39.25 215 ARG A O 1
ATOM 1716 N N . ASP A 1 216 ? -21.465 -24.090 -54.373 1.00 40.47 216 ASP A N 1
ATOM 1717 C CA . ASP A 1 216 ? -22.194 -24.638 -55.518 1.00 40.47 216 ASP A CA 1
ATOM 1718 C C . ASP A 1 216 ? -22.602 -26.124 -55.493 1.00 40.47 216 ASP A C 1
ATOM 1720 O O . ASP A 1 216 ? -21.796 -27.034 -55.684 1.00 40.47 216 ASP A O 1
ATOM 1724 N N . GLY A 1 217 ? -23.918 -26.331 -55.332 1.00 38.97 217 GLY A N 1
ATOM 1725 C CA . GLY A 1 217 ? -24.633 -27.604 -55.457 1.00 38.97 217 GLY A CA 1
ATOM 1726 C C . GLY A 1 217 ? -26.005 -27.560 -54.805 1.00 38.97 217 GLY A C 1
ATOM 1727 O O . GLY A 1 217 ? -26.087 -27.981 -53.633 1.00 38.97 217 GLY A O 1
#

Radius of gyration: 32.98 Å; chains: 1; bounding box: 76×47×96 Å

Secondary structure (DSSP, 8-state):
---S-GGG--BHHHHHHHHHHHHHHHHHHH------HHHHHHHHHHHHHHHHHTT-B-SPP------HHHHHHHHHHHHH-SSS--S-HHHHHHHHHHHHHHHHH---HHHHHT--GGG---GGGT-THHHHSTTSHHHHHHHHHHHHHHHHHHHHHHHHHHHHHHHHHHHHHHHHHHHHHHHHTTPPPPPPP------------------------

Foldseek 3Di:
DPPPDLPPAAALVVLVVVVVVVLVVCCVPVVDNDDPPVVVVVSVVVSVVVCVVSVHDHDDPPDDDQDPVNLVVVLCCLPPPCPDDDVDVVVSVVVSVLSVCCVVVVDDSVVSVVDDPVNDDDPVPVPPVCVVCPPPPVNVVVVVVVVVVVVVVVVVVVVVVVVVVVVCVVCVVVVVVVVVVCVVVVPDDDDDDDDDDPPPDDDDDDDDDDDDDDDDD

Organism: NCBI:txid1507870